Protein AF-0000000085179019 (afdb_homodimer)

Foldseek 3Di:
DFQQVVLVVLVVQQQFFEWEAEDPGDTQWAQKDFDDWDKDWDWDAAPVGDIDIAIEIETEIEHHDDPPPGHGDGSNVVSVVVVVVVVPHVDDRRHFYWYWDDVVTFTWHFPDWDDDPRHIYTYTYTDDDDRVVVVVVVVVVPPPVPDPPPPPPDPDD/DFQQVVLVVLVVQQFFFEWEAEDPGDTQWAQKDFDDWDKDWDWDAAPVGDIDIAIEIETEIEHHDDPDPGHGDGSNVVSVVVVVVVVPHVDDRRHFYWYWDDVVTFTWHFPDWDDDPRHIYTYTYTDDDDRVVVVVVVVVVPPPVPDPPPPPPPPDD

Structure (mmCIF, N/CA/C/O backbone):
data_AF-0000000085179019-model_v1
#
loop_
_entity.id
_entity.type
_entity.pdbx_description
1 polymer 'Uncharacterized protein'
#
loop_
_atom_site.group_PDB
_atom_site.id
_atom_site.type_symbol
_atom_site.label_atom_id
_atom_site.label_alt_id
_atom_site.label_comp_id
_atom_site.label_asym_id
_atom_site.label_entity_id
_atom_site.label_seq_id
_atom_site.pdbx_PDB_ins_code
_atom_site.Cartn_x
_atom_site.Cartn_y
_atom_site.Cartn_z
_atom_site.occupancy
_atom_site.B_iso_or_equiv
_atom_site.auth_seq_id
_atom_site.auth_comp_id
_atom_site.auth_asym_id
_atom_site.auth_atom_id
_atom_site.pdbx_PDB_model_num
ATOM 1 N N . MET A 1 1 ? -2.076 4.75 14.961 1 93.75 1 MET A N 1
ATOM 2 C CA . MET A 1 1 ? -2.926 5.859 15.391 1 93.75 1 MET A CA 1
ATOM 3 C C . MET A 1 1 ? -4.117 6.023 14.453 1 93.75 1 MET A C 1
ATOM 5 O O . MET A 1 1 ? -3.982 5.879 13.234 1 93.75 1 MET A O 1
ATOM 9 N N . ASN A 1 2 ? -5.27 6.344 15.102 1 97.75 2 ASN A N 1
ATOM 10 C CA . ASN A 1 2 ? -6.41 6.516 14.203 1 97.75 2 ASN A CA 1
ATOM 11 C C . ASN A 1 2 ? -6.523 7.953 13.703 1 97.75 2 ASN A C 1
ATOM 13 O O . ASN A 1 2 ? -5.816 8.836 14.188 1 97.75 2 ASN A O 1
ATOM 17 N N . THR A 1 3 ? -7.348 8.156 12.758 1 98.56 3 THR A N 1
ATOM 18 C CA . THR A 1 3 ? -7.461 9.414 12.031 1 98.56 3 THR A CA 1
ATOM 19 C C . THR A 1 3 ? -7.926 10.531 12.953 1 98.56 3 THR A C 1
ATOM 21 O O . THR A 1 3 ? -7.34 11.617 12.969 1 98.56 3 THR A O 1
ATOM 24 N N . GLN A 1 4 ? -8.891 10.234 13.719 1 98.25 4 GLN A N 1
ATOM 25 C CA . GLN A 1 4 ? -9.438 11.258 14.609 1 98.25 4 GLN A CA 1
ATOM 26 C C . GLN A 1 4 ? -8.391 11.711 15.625 1 98.25 4 GLN A C 1
ATOM 28 O O . GLN A 1 4 ? -8.25 12.914 15.875 1 98.25 4 GLN A O 1
ATOM 33 N N . GLY A 1 5 ? -7.727 10.758 16.234 1 98.06 5 GLY A N 1
ATOM 34 C CA . GLY A 1 5 ? -6.676 11.109 17.172 1 98.06 5 GLY A CA 1
ATOM 35 C C . GLY A 1 5 ? -5.582 11.961 16.562 1 98.06 5 GLY A C 1
ATOM 36 O O . GLY A 1 5 ? -5.105 12.914 17.188 1 98.06 5 GLY A O 1
ATOM 37 N N . PHE A 1 6 ? -5.188 11.672 15.422 1 98.75 6 PHE A N 1
ATOM 38 C CA . PHE A 1 6 ? -4.188 12.438 14.688 1 98.75 6 PHE A CA 1
ATOM 39 C C . PHE A 1 6 ? -4.648 13.875 14.477 1 98.75 6 PHE A C 1
ATOM 41 O O . PHE A 1 6 ? -3.92 14.82 14.789 1 98.75 6 PHE A O 1
ATOM 48 N N . LEU A 1 7 ? -5.855 14.008 14.016 1 98.62 7 LEU A N 1
ATOM 49 C CA . LEU A 1 7 ? -6.398 15.32 13.711 1 98.62 7 LEU A CA 1
ATOM 50 C C . LEU A 1 7 ? -6.551 16.156 14.977 1 98.62 7 LEU A C 1
ATOM 52 O O . LEU A 1 7 ? -6.293 17.359 14.961 1 98.62 7 LEU A O 1
ATOM 56 N N . GLN A 1 8 ? -6.945 15.523 16 1 98.31 8 GLN A N 1
ATOM 57 C CA . GL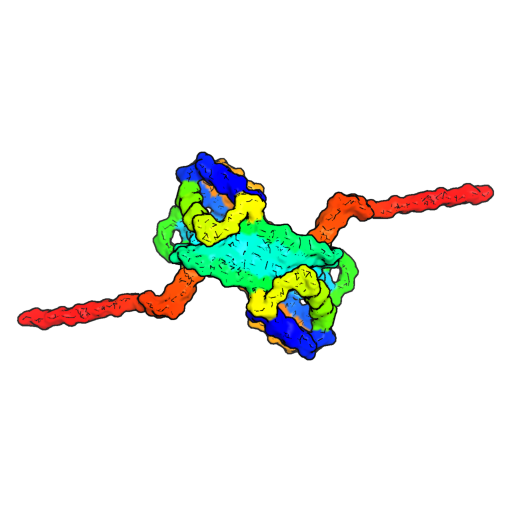N A 1 8 ? -7.102 16.219 17.266 1 98.31 8 GLN A CA 1
ATOM 58 C C . GLN A 1 8 ? -5.762 16.75 17.781 1 98.31 8 GLN A C 1
ATOM 60 O O . GLN A 1 8 ? -5.68 17.859 18.297 1 98.31 8 GLN A O 1
ATOM 65 N N . THR A 1 9 ? -4.777 15.914 17.641 1 98.38 9 THR A N 1
ATOM 66 C CA . THR A 1 9 ? -3.441 16.344 18.047 1 98.38 9 THR A CA 1
ATOM 67 C C . THR A 1 9 ? -2.977 17.516 17.188 1 98.38 9 THR A C 1
ATOM 69 O O . THR A 1 9 ? -2.441 18.5 17.719 1 98.38 9 THR A O 1
ATOM 72 N N . LEU A 1 10 ? -3.193 17.484 15.922 1 98.62 10 LEU A N 1
ATOM 73 C CA . LEU A 1 10 ? -2.822 18.562 15.016 1 98.62 10 LEU A CA 1
ATOM 74 C C . LEU A 1 10 ? -3.521 19.859 15.398 1 98.62 10 LEU A C 1
ATOM 76 O O . LEU A 1 10 ? -2.902 20.922 15.398 1 98.62 10 LEU A O 1
ATOM 80 N N . ALA A 1 11 ? -4.746 19.797 15.727 1 98.5 11 ALA A N 1
ATOM 81 C CA . ALA A 1 11 ? -5.586 20.953 15.977 1 98.5 11 ALA A CA 1
ATOM 82 C C . ALA A 1 11 ? -5.055 21.766 17.156 1 98.5 11 ALA A C 1
ATOM 84 O O . ALA A 1 11 ? -5.391 22.953 17.297 1 98.5 11 ALA A O 1
ATOM 85 N N . GLN A 1 12 ? -4.207 21.172 17.953 1 98.5 12 GLN A N 1
ATOM 86 C CA . GLN A 1 12 ? -3.627 21.875 19.109 1 98.5 12 GLN A CA 1
ATOM 87 C C . GLN A 1 12 ? -2.465 22.766 18.688 1 98.5 12 GLN A C 1
ATOM 89 O O . GLN A 1 12 ? -2.014 23.609 19.453 1 98.5 12 GLN A O 1
ATOM 94 N N . HIS A 1 13 ? -1.976 22.625 17.516 1 98.44 13 HIS A N 1
ATOM 95 C CA . HIS A 1 13 ? -0.788 23.344 17.062 1 98.44 13 HIS A CA 1
ATOM 96 C C . HIS A 1 13 ? -0.975 23.891 15.656 1 98.44 13 HIS A C 1
ATOM 98 O O . HIS A 1 13 ? -0.143 23.656 14.781 1 98.44 13 HIS A O 1
ATOM 104 N N . PRO A 1 14 ? -1.959 24.734 15.406 1 98.31 14 PRO A N 1
ATOM 105 C CA . PRO A 1 14 ? -2.328 25.125 14.047 1 98.31 14 PRO A CA 1
ATOM 106 C C . PRO A 1 14 ? -1.232 25.938 13.352 1 98.31 14 PRO A C 1
ATOM 108 O O . PRO A 1 14 ? -1.144 25.922 12.117 1 98.31 14 PRO A O 1
ATOM 111 N N . GLU A 1 15 ? -0.366 26.562 14.039 1 98.06 15 GLU A N 1
ATOM 112 C CA . GLU A 1 15 ? 0.6 27.469 13.422 1 98.06 15 GLU A CA 1
ATOM 113 C C . GLU A 1 15 ? 1.934 26.781 13.18 1 98.06 15 GLU A C 1
ATOM 115 O O . GLU A 1 15 ? 2.803 27.312 12.484 1 98.06 15 GLU A O 1
ATOM 120 N N . LYS A 1 16 ? 2.137 25.625 13.766 1 98.62 16 LYS A N 1
ATOM 121 C CA . LYS A 1 16 ? 3.408 24.922 13.609 1 98.62 16 LYS A CA 1
ATOM 122 C C . LYS A 1 16 ? 3.545 24.328 12.211 1 98.62 16 LYS A C 1
ATOM 124 O O . LYS A 1 16 ? 2.543 24.047 11.555 1 98.62 16 LYS A O 1
ATOM 129 N N . ALA A 1 17 ? 4.809 24.172 11.812 1 98.56 17 ALA A N 1
ATOM 130 C CA . ALA A 1 17 ? 5.105 23.453 10.57 1 98.56 17 ALA A CA 1
ATOM 131 C C . ALA A 1 17 ? 4.852 21.953 10.719 1 98.56 17 ALA A C 1
ATOM 133 O O . ALA A 1 17 ? 5.262 21.344 11.703 1 98.56 17 ALA A O 1
ATOM 134 N N . LEU A 1 18 ? 4.121 21.375 9.781 1 98.75 18 LEU A N 1
ATOM 135 C CA . LEU A 1 18 ? 3.895 19.922 9.773 1 98.75 18 LEU A CA 1
ATOM 136 C C . LEU A 1 18 ? 5.02 19.203 9.047 1 98.75 18 LEU A C 1
ATOM 138 O O . LEU A 1 18 ? 5.18 19.359 7.832 1 98.75 18 LEU A O 1
ATOM 142 N N . VAL A 1 19 ? 5.816 18.469 9.773 1 98.56 19 VAL A N 1
ATOM 143 C CA . VAL A 1 19 ? 7.008 17.828 9.234 1 98.56 19 VAL A CA 1
ATOM 144 C C . VAL A 1 19 ? 6.859 16.312 9.336 1 98.56 19 VAL A C 1
ATOM 146 O O . VAL A 1 19 ? 6.43 15.781 10.367 1 98.56 19 VAL A O 1
ATOM 149 N N . PHE A 1 20 ? 7.176 15.656 8.273 1 98.69 20 PHE A N 1
ATOM 150 C CA . PHE A 1 20 ? 7.121 14.195 8.266 1 98.69 20 PHE A CA 1
ATOM 151 C C . PHE A 1 20 ? 8.523 13.602 8.25 1 98.69 20 PHE A C 1
ATOM 153 O O . PHE A 1 20 ? 9.375 14.008 7.457 1 98.69 20 PHE A O 1
ATOM 160 N N . GLN A 1 21 ? 8.719 12.664 9.148 1 98.12 21 GLN A N 1
ATOM 161 C CA . GLN A 1 21 ? 10 11.977 9.258 1 98.12 21 GLN A CA 1
ATOM 162 C C . GLN A 1 21 ? 9.836 10.469 9.125 1 98.12 21 GLN A C 1
ATOM 164 O O . GLN A 1 21 ? 8.93 9.883 9.727 1 98.12 21 GLN A O 1
ATOM 169 N N . HIS A 1 22 ? 10.672 9.867 8.234 1 97.12 22 HIS A N 1
ATOM 170 C CA . HIS A 1 22 ? 10.656 8.422 8.094 1 97.12 22 HIS A CA 1
ATOM 171 C C . HIS A 1 22 ? 12.062 7.844 8.125 1 97.12 22 HIS A C 1
ATOM 173 O O . HIS A 1 22 ? 13.039 8.57 7.926 1 97.12 22 HIS A O 1
ATOM 179 N N . GLY A 1 23 ? 12.156 6.566 8.453 1 89.12 23 GLY A N 1
ATOM 180 C CA . GLY A 1 23 ? 13.453 5.914 8.523 1 89.12 23 GLY A CA 1
ATOM 181 C C . GLY A 1 23 ? 14.352 6.496 9.602 1 89.12 23 GLY A C 1
ATOM 182 O O . GLY A 1 23 ? 13.914 6.734 10.727 1 89.12 23 GLY A O 1
ATOM 183 N N . GLU A 1 24 ? 15.656 6.551 9.234 1 87.31 24 GLU A N 1
ATOM 184 C CA . GLU A 1 24 ? 16.641 7.086 10.172 1 87.31 24 GLU A CA 1
ATOM 185 C C . GLU A 1 24 ? 16.672 8.609 10.117 1 87.31 24 GLU A C 1
ATOM 187 O O . GLU A 1 24 ? 17.688 9.195 9.727 1 87.31 24 GLU A O 1
ATOM 192 N N . GLY A 1 25 ? 15.578 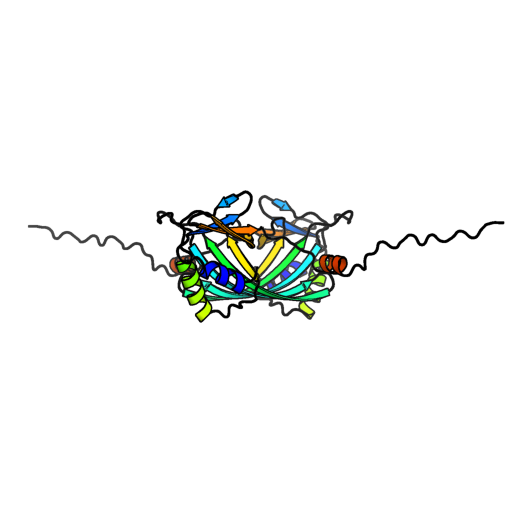9.219 10.344 1 85.81 25 GLY A N 1
ATOM 193 C CA . GLY A 1 25 ? 15.516 10.656 10.516 1 85.81 25 GLY A CA 1
ATOM 194 C C . GLY A 1 25 ? 15.367 11.414 9.211 1 85.81 25 GLY A C 1
ATOM 195 O O . GLY A 1 25 ? 15.555 12.625 9.164 1 85.81 25 GLY A O 1
ATOM 196 N N . GLN A 1 26 ? 15.078 10.75 8.18 1 94.31 26 GLN A N 1
ATOM 197 C CA . GLN A 1 26 ? 14.875 11.406 6.895 1 94.31 26 GLN A CA 1
ATOM 198 C C . GLN A 1 26 ? 13.555 12.18 6.871 1 94.31 26 GLN A C 1
ATOM 200 O O . GLN A 1 26 ? 12.492 11.617 7.145 1 94.31 26 GLN A O 1
ATOM 205 N N . ARG A 1 27 ? 13.68 13.453 6.508 1 96.25 27 ARG A N 1
ATOM 206 C CA . ARG A 1 27 ? 12.484 14.289 6.445 1 96.25 27 ARG A CA 1
ATOM 207 C C . ARG A 1 27 ? 11.969 14.406 5.016 1 96.25 27 ARG A C 1
ATOM 209 O O . ARG A 1 27 ? 12.758 14.539 4.074 1 96.25 27 ARG A O 1
ATOM 216 N N . ILE A 1 28 ? 10.664 14.297 4.902 1 97 28 ILE A N 1
ATOM 217 C CA . ILE A 1 28 ? 10.078 14.711 3.635 1 97 28 ILE A CA 1
ATOM 218 C C . ILE A 1 28 ? 10.344 16.203 3.412 1 97 28 ILE A C 1
ATOM 220 O O . ILE A 1 28 ? 10.109 17.016 4.305 1 97 28 ILE A O 1
ATOM 224 N N . PRO A 1 29 ? 10.828 16.594 2.277 1 94.88 29 PRO A N 1
ATOM 225 C CA . PRO A 1 29 ? 11.289 17.969 2.104 1 94.88 29 PRO A CA 1
ATOM 226 C C . PRO A 1 29 ? 10.148 18.984 2.152 1 94.88 29 PRO A C 1
ATOM 228 O O . PRO A 1 29 ? 9.008 18.641 1.842 1 94.88 29 PRO A O 1
ATOM 231 N N . PRO A 1 30 ? 10.5 20.188 2.592 1 95.5 30 PRO A N 1
ATOM 232 C CA . PRO A 1 30 ? 9.5 21.25 2.51 1 95.5 30 PRO A CA 1
ATOM 233 C C . PRO A 1 30 ? 8.961 21.438 1.095 1 95.5 30 PRO A C 1
ATOM 235 O O . PRO A 1 30 ? 9.664 21.172 0.119 1 95.5 30 PRO A O 1
ATOM 238 N N . GLY A 1 31 ? 7.801 21.875 1.022 1 94.31 31 GLY A N 1
ATOM 239 C CA . GLY A 1 31 ? 7.168 22.078 -0.272 1 94.31 31 GLY A CA 1
ATOM 240 C C . GLY A 1 31 ? 6.398 20.859 -0.747 1 94.31 31 GLY A C 1
ATOM 241 O O . GLY A 1 31 ? 5.805 20.875 -1.827 1 94.31 31 GLY A O 1
ATOM 242 N N . TYR A 1 32 ? 6.348 19.859 0.085 1 95.19 32 TYR A N 1
ATOM 243 C CA . TYR A 1 32 ? 5.555 18.688 -0.291 1 95.19 32 TYR A CA 1
ATOM 244 C C . TYR A 1 32 ? 4.082 19.062 -0.444 1 95.19 32 TYR A C 1
ATOM 246 O O . TYR A 1 32 ? 3.615 20.031 0.149 1 95.19 32 TYR A O 1
ATOM 254 N N . HIS A 1 33 ? 3.332 18.188 -1.265 1 92.75 33 HIS A N 1
ATOM 255 C CA . HIS A 1 33 ? 1.904 18.391 -1.484 1 92.75 33 HIS A CA 1
ATOM 256 C C . HIS A 1 33 ? 1.104 17.156 -1.104 1 92.75 33 HIS A C 1
ATOM 258 O O . HIS A 1 33 ? 1.621 16.031 -1.157 1 92.75 33 HIS A O 1
ATOM 264 N N . VAL A 1 34 ? -0.086 17.5 -0.567 1 96.69 34 VAL A N 1
ATOM 265 C CA . VAL A 1 34 ? -1.074 16.422 -0.443 1 96.69 34 VAL A CA 1
ATOM 266 C C . VAL A 1 34 ? -1.769 16.203 -1.785 1 96.69 34 VAL A C 1
ATOM 268 O O . VAL A 1 34 ? -2.465 17.094 -2.283 1 96.69 34 VAL A O 1
ATOM 271 N N . THR A 1 35 ? -1.567 15.055 -2.35 1 95.38 35 THR A N 1
ATOM 272 C CA . THR A 1 35 ? -2.082 14.883 -3.703 1 95.38 35 THR A CA 1
ATOM 273 C C . THR A 1 35 ? -3.445 14.195 -3.68 1 95.38 35 THR A C 1
ATOM 275 O O . THR A 1 35 ? -4.254 14.383 -4.594 1 95.38 35 THR A O 1
ATOM 278 N N . GLU A 1 36 ? -3.727 13.422 -2.654 1 97.38 36 GLU A N 1
ATOM 279 C CA . GLU A 1 36 ? -4.984 12.688 -2.592 1 97.38 36 GLU A CA 1
ATOM 280 C C . GLU A 1 36 ? -5.273 12.211 -1.169 1 97.38 36 GLU A C 1
ATOM 282 O O . GLU A 1 36 ? -4.359 11.812 -0.442 1 97.38 36 GLU A O 1
ATOM 287 N N . ILE A 1 37 ? -6.438 12.289 -0.716 1 98.69 37 ILE A N 1
ATOM 288 C CA . ILE A 1 37 ? -6.914 11.695 0.529 1 98.69 37 ILE A CA 1
ATOM 289 C C . ILE A 1 37 ? -7.977 10.648 0.225 1 98.69 37 ILE A C 1
ATOM 291 O O . ILE A 1 37 ? -8.93 10.906 -0.516 1 98.69 37 ILE A O 1
ATOM 295 N N . MET A 1 38 ? -7.797 9.477 0.808 1 98.62 38 MET A N 1
ATOM 296 C CA . MET A 1 38 ? -8.578 8.32 0.398 1 98.62 38 MET A CA 1
ATOM 297 C C . MET A 1 38 ? -9.242 7.656 1.602 1 98.62 38 MET A C 1
ATOM 299 O O . MET A 1 38 ? -8.617 7.504 2.654 1 98.62 38 MET A O 1
ATOM 303 N N . ASP A 1 39 ? -10.477 7.355 1.485 1 98.81 39 ASP A N 1
ATOM 304 C CA . ASP A 1 39 ? -11.117 6.32 2.291 1 98.81 39 ASP A CA 1
ATOM 305 C C . ASP A 1 39 ? -10.883 4.938 1.695 1 98.81 39 ASP A C 1
ATOM 307 O O . ASP A 1 39 ? -11.164 4.707 0.518 1 98.81 39 ASP A O 1
ATOM 311 N N . VAL A 1 40 ? -10.32 4.043 2.475 1 98.75 40 VAL A N 1
ATOM 312 C CA . VAL A 1 40 ? -9.992 2.713 1.974 1 98.75 40 VAL A CA 1
ATOM 313 C C . VAL A 1 40 ? -10.664 1.653 2.844 1 98.75 40 VAL A C 1
ATOM 315 O O . VAL A 1 40 ? -10.469 1.626 4.062 1 98.75 40 VAL A O 1
ATOM 318 N N . ARG A 1 41 ? -11.391 0.775 2.221 1 98.62 41 ARG A N 1
ATOM 319 C CA . ARG A 1 41 ? -12.086 -0.3 2.916 1 98.62 41 ARG A CA 1
ATOM 320 C C . ARG A 1 41 ? -11.547 -1.664 2.5 1 98.62 41 ARG A C 1
ATOM 322 O O . ARG A 1 41 ? -11.414 -1.946 1.309 1 98.62 41 ARG A O 1
ATOM 329 N N . TYR A 1 42 ? -11.281 -2.455 3.486 1 98.25 42 TYR A N 1
ATOM 330 C CA . TYR A 1 42 ? -10.734 -3.785 3.248 1 98.25 42 TYR A CA 1
ATOM 331 C C . TYR A 1 42 ? -11.727 -4.867 3.658 1 98.25 42 TYR A C 1
ATOM 333 O O . TYR A 1 42 ? -12.375 -4.762 4.703 1 98.25 42 TYR A O 1
ATOM 341 N N . ALA A 1 43 ? -11.93 -5.82 2.863 1 98.44 43 ALA A N 1
ATOM 342 C CA . ALA A 1 43 ? -12.469 -7.141 3.191 1 98.44 43 ALA A CA 1
ATOM 343 C C . ALA A 1 43 ? -11.508 -8.25 2.76 1 98.44 43 ALA A C 1
ATOM 345 O O . ALA A 1 43 ? -11.07 -8.281 1.607 1 98.44 43 ALA A O 1
ATOM 346 N N . SER A 1 44 ? -11.195 -9.148 3.699 1 98.06 44 SER A N 1
ATOM 347 C CA . SER A 1 44 ? -10.148 -10.094 3.342 1 98.06 44 SER A CA 1
ATOM 348 C C . SER A 1 44 ? -10.375 -11.453 4 1 98.06 44 SER A C 1
ATOM 350 O O . SER A 1 44 ? -11.297 -11.609 4.812 1 98.06 44 SER A O 1
ATOM 352 N N . MET A 1 45 ? -9.633 -12.375 3.539 1 97.69 45 MET A N 1
ATOM 353 C CA . MET A 1 45 ? -9.453 -13.656 4.207 1 97.69 45 MET A CA 1
ATOM 354 C C . MET A 1 45 ? -7.969 -13.969 4.379 1 97.69 45 MET A C 1
ATOM 356 O O . MET A 1 45 ? -7.188 -13.844 3.436 1 97.69 45 MET A O 1
ATOM 360 N N . ASP A 1 46 ? -7.629 -14.336 5.574 1 95.44 46 ASP A N 1
ATOM 361 C CA . ASP A 1 46 ? -6.223 -14.633 5.828 1 95.44 46 ASP A CA 1
ATOM 362 C C . ASP A 1 46 ? -5.945 -16.125 5.664 1 95.44 46 ASP A C 1
ATOM 364 O O . ASP A 1 46 ? -6.863 -16.906 5.406 1 95.44 46 ASP A O 1
ATOM 368 N N . CYS A 1 47 ? -4.723 -16.594 5.738 1 91.69 47 CYS A N 1
ATOM 369 C CA . CYS A 1 47 ? -4.281 -17.969 5.484 1 91.69 47 CYS A CA 1
ATOM 370 C C . CYS A 1 47 ? -4.926 -18.938 6.469 1 91.69 47 CYS A C 1
ATOM 372 O O . CYS A 1 47 ? -5 -20.141 6.199 1 91.69 47 CYS A O 1
ATOM 374 N N . GLY A 1 48 ? -5.383 -18.484 7.605 1 90.88 48 GLY A N 1
ATOM 375 C CA . GLY A 1 48 ? -6.062 -19.328 8.57 1 90.88 48 GLY A CA 1
ATOM 376 C C . GLY A 1 48 ? -7.539 -19.5 8.273 1 90.88 48 GLY A C 1
ATOM 377 O O . GLY A 1 48 ? -8.242 -20.219 8.992 1 90.88 48 GLY A O 1
ATOM 378 N N . GLY A 1 49 ? -8.008 -18.781 7.262 1 93.25 49 GLY A N 1
ATOM 379 C CA . GLY A 1 49 ? -9.406 -18.906 6.855 1 93.25 49 GLY A CA 1
ATOM 380 C C . GLY A 1 49 ? -10.32 -17.922 7.57 1 93.25 49 GLY A C 1
ATOM 381 O O . GLY A 1 49 ? -11.539 -18.109 7.582 1 93.25 49 GLY A O 1
ATOM 382 N N . ARG A 1 50 ? -9.758 -16.953 8.164 1 94.94 50 ARG A N 1
ATOM 383 C CA . ARG A 1 50 ? -10.555 -15.961 8.875 1 94.94 50 ARG A CA 1
ATOM 384 C C . ARG A 1 50 ? -10.781 -14.727 8.016 1 94.94 50 ARG A C 1
ATOM 386 O O . ARG A 1 50 ? -9.836 -14.188 7.43 1 94.94 50 ARG A O 1
ATOM 393 N N . ALA A 1 51 ? -12.039 -14.289 8.094 1 95.94 51 ALA A N 1
ATOM 394 C CA . ALA A 1 51 ? -12.398 -13.055 7.41 1 95.94 51 ALA A CA 1
ATOM 395 C C . ALA A 1 51 ? -12.047 -11.836 8.266 1 95.94 51 ALA A C 1
ATOM 397 O O . ALA A 1 51 ? -12.219 -11.859 9.484 1 95.94 51 ALA A O 1
ATOM 398 N N . ASN A 1 52 ? -11.57 -10.844 7.656 1 96.12 52 ASN A N 1
ATOM 399 C CA . ASN A 1 52 ? -11.258 -9.57 8.297 1 96.12 52 ASN A CA 1
ATOM 400 C C . ASN A 1 52 ? -11.859 -8.398 7.531 1 96.12 52 ASN A C 1
ATOM 402 O O . ASN A 1 52 ? -12.125 -8.508 6.332 1 96.12 52 ASN A O 1
ATOM 406 N N . ALA A 1 53 ? -12.141 -7.391 8.266 1 97.25 53 ALA A N 1
ATOM 407 C CA . ALA A 1 53 ? -12.617 -6.141 7.684 1 97.25 53 ALA A CA 1
ATOM 408 C C . ALA A 1 53 ? -12.102 -4.938 8.469 1 97.25 53 ALA A C 1
ATOM 410 O O . ALA A 1 53 ? -12.141 -4.934 9.703 1 97.25 53 ALA A O 1
ATOM 411 N N . TRP A 1 54 ? -11.586 -3.994 7.793 1 97.38 54 TRP A N 1
ATOM 412 C CA . TRP A 1 54 ? -11.148 -2.77 8.461 1 97.38 54 TRP A CA 1
ATOM 413 C C . TRP A 1 54 ? -11.141 -1.596 7.484 1 97.38 54 TRP A C 1
ATOM 415 O O . TRP A 1 54 ? -11.508 -1.748 6.316 1 97.38 54 TRP A O 1
ATOM 425 N N . ARG A 1 55 ? -10.828 -0.446 7.992 1 98.19 55 ARG A N 1
ATOM 426 C CA . ARG A 1 55 ? -10.789 0.77 7.188 1 98.19 55 ARG A CA 1
ATOM 427 C C . ARG A 1 55 ? -9.531 1.58 7.473 1 98.19 55 ARG A C 1
ATOM 429 O O . ARG A 1 55 ? -9.008 1.552 8.586 1 98.19 55 ARG A O 1
ATOM 436 N N . GLU A 1 56 ? -9.109 2.213 6.465 1 98.75 56 GLU A N 1
ATOM 437 C CA . GLU A 1 56 ? -7.988 3.141 6.586 1 98.75 56 GLU A CA 1
ATOM 438 C C . GLU A 1 56 ? -8.312 4.484 5.938 1 98.75 56 GLU A C 1
ATOM 440 O O . GLU A 1 56 ? -9.117 4.555 5.008 1 98.75 56 GLU A O 1
ATOM 445 N N . THR A 1 57 ? -7.785 5.492 6.516 1 98.88 57 THR A N 1
ATOM 446 C CA . THR A 1 57 ? -7.574 6.746 5.801 1 98.88 57 THR A CA 1
ATOM 447 C C . THR A 1 57 ? -6.152 6.828 5.258 1 98.88 57 THR A C 1
ATOM 449 O O . THR A 1 57 ? -5.184 6.699 6.012 1 98.88 57 THR A O 1
ATOM 452 N N . VAL A 1 58 ? -6.031 6.973 3.949 1 98.81 58 VAL A N 1
ATOM 453 C CA . VAL A 1 58 ? -4.715 7.07 3.33 1 98.81 58 VAL A CA 1
ATOM 454 C C . VAL A 1 58 ? -4.523 8.469 2.738 1 98.81 58 VAL A C 1
ATOM 456 O O . VAL A 1 58 ? -5.355 8.938 1.959 1 98.81 58 VAL A O 1
ATOM 459 N N . ILE A 1 59 ? -3.461 9.125 3.135 1 98.81 59 ILE A N 1
ATOM 460 C CA . ILE A 1 59 ? -3.121 10.453 2.621 1 98.81 59 ILE A CA 1
ATOM 461 C C . ILE A 1 59 ? -1.834 10.367 1.803 1 98.81 59 ILE A C 1
ATOM 463 O O . ILE A 1 59 ? -0.789 9.961 2.316 1 98.81 59 ILE A O 1
ATOM 467 N N . GLN A 1 60 ? -1.953 10.734 0.585 1 98.5 60 GLN A N 1
ATOM 468 C CA . GLN A 1 60 ? -0.793 10.672 -0.298 1 98.5 60 GLN A CA 1
ATOM 469 C C . GLN A 1 60 ? -0.061 12.008 -0.342 1 98.5 60 GLN A C 1
ATOM 471 O O . GLN A 1 60 ? -0.68 13.055 -0.55 1 98.5 60 GLN A O 1
ATOM 476 N N . LEU A 1 61 ? 1.242 11.945 -0.153 1 97.81 61 LEU A N 1
ATOM 477 C CA . LEU A 1 61 ? 2.137 13.086 -0.251 1 97.81 61 LEU A CA 1
ATOM 478 C C . LEU A 1 61 ? 3.053 12.961 -1.465 1 97.81 61 LEU A C 1
ATOM 480 O O . LEU A 1 61 ? 3.34 11.852 -1.918 1 97.81 61 LEU A O 1
ATOM 484 N N . MET A 1 62 ? 3.52 14.078 -1.901 1 95 62 MET A N 1
ATOM 485 C CA . MET A 1 62 ? 4.406 14.109 -3.059 1 95 62 MET A CA 1
ATOM 486 C C . MET A 1 62 ? 5.473 15.195 -2.893 1 95 62 MET A C 1
ATOM 488 O O . MET A 1 62 ? 5.199 16.266 -2.344 1 95 62 MET A O 1
ATOM 492 N N . ASP A 1 63 ? 6.57 14.93 -3.373 1 93.06 63 ASP A N 1
ATOM 493 C CA . ASP A 1 63 ? 7.645 15.914 -3.379 1 93.06 63 ASP A CA 1
ATOM 494 C C . ASP A 1 63 ? 7.246 17.156 -4.164 1 93.06 63 ASP A C 1
ATOM 496 O O . ASP A 1 63 ? 6.383 17.094 -5.043 1 93.06 63 ASP A O 1
ATOM 500 N N . PRO A 1 64 ? 7.852 18.234 -3.729 1 88.88 64 PRO A N 1
ATOM 501 C CA . PRO A 1 64 ? 7.562 19.438 -4.5 1 88.88 64 PRO A CA 1
ATOM 502 C C . PRO A 1 64 ? 7.941 19.312 -5.973 1 88.88 64 PRO A C 1
ATOM 504 O O . PRO A 1 64 ? 8.828 18.531 -6.316 1 88.88 64 PRO A O 1
ATOM 507 N N . ARG A 1 65 ? 7.055 20.078 -6.637 1 75.44 65 ARG A N 1
ATOM 508 C CA . ARG A 1 65 ? 7.352 20.141 -8.062 1 75.44 65 ARG A CA 1
ATOM 509 C C . ARG A 1 65 ? 8.109 21.406 -8.422 1 75.44 65 ARG A C 1
ATOM 511 O O . ARG A 1 65 ? 7.73 22.5 -7.996 1 75.44 65 ARG A O 1
ATOM 518 N N . GLY A 1 66 ? 9.117 21.297 -9.008 1 70.31 66 GLY A N 1
ATOM 519 C CA . GLY A 1 66 ? 9.812 22.438 -9.578 1 70.31 66 GLY A CA 1
ATOM 520 C C . GLY A 1 66 ? 10.336 23.391 -8.523 1 70.31 66 GLY A C 1
ATOM 521 O O . GLY A 1 66 ? 11.008 22.984 -7.582 1 70.31 66 GLY A O 1
ATOM 522 N N . GLU A 1 67 ? 10.008 24.75 -8.922 1 67.06 67 GLU A N 1
ATOM 523 C CA . GLU A 1 67 ? 10.609 25.875 -8.211 1 67.06 67 GLU A CA 1
ATOM 524 C C . GLU A 1 67 ? 9.703 26.359 -7.082 1 67.06 67 GLU A C 1
ATOM 526 O O . GLU A 1 67 ? 9.844 27.5 -6.609 1 67.06 67 GLU A O 1
ATOM 531 N N . GLU A 1 68 ? 8.852 25.547 -6.664 1 65.69 68 GLU A N 1
ATOM 532 C CA . GLU A 1 68 ? 7.957 25.984 -5.602 1 65.69 68 GLU A CA 1
ATOM 533 C C . GLU A 1 68 ? 8.727 26.266 -4.312 1 65.69 68 GLU A C 1
ATOM 535 O O . GLU A 1 68 ? 9.789 25.688 -4.082 1 65.69 68 GLU A O 1
ATOM 540 N N . GLU A 1 69 ? 8.281 27.25 -3.66 1 68.94 69 GLU A N 1
ATOM 541 C CA . GLU A 1 69 ? 8.906 27.625 -2.393 1 68.94 69 GLU A CA 1
ATOM 542 C C . GLU A 1 69 ? 9.008 26.422 -1.461 1 68.94 69 GLU A C 1
ATOM 544 O O . GLU A 1 69 ? 8.023 25.703 -1.256 1 68.94 69 GLU A O 1
ATOM 549 N N . ALA A 1 70 ? 10.141 26.172 -1.099 1 81.56 70 ALA A N 1
ATOM 550 C CA . ALA A 1 70 ? 10.469 25.062 -0.216 1 81.56 70 ALA A CA 1
ATOM 551 C C . ALA A 1 70 ? 10.141 25.391 1.236 1 81.56 70 ALA A C 1
ATOM 553 O O . ALA A 1 70 ? 11.039 25.641 2.043 1 81.56 70 ALA A O 1
ATOM 554 N N . VAL A 1 71 ? 8.797 25.516 1.521 1 90.75 71 VAL A N 1
ATOM 555 C CA . VAL A 1 71 ? 8.359 25.75 2.891 1 90.75 71 VAL A CA 1
ATOM 556 C C . VAL A 1 71 ? 7.473 24.609 3.363 1 90.75 71 VAL A C 1
ATOM 558 O O . VAL A 1 71 ? 6.68 24.062 2.588 1 90.75 71 VAL A O 1
ATOM 561 N N . PHE A 1 72 ? 7.645 24.312 4.668 1 96.44 72 PHE A N 1
ATOM 562 C CA . PHE A 1 72 ? 6.773 23.297 5.234 1 96.44 72 PHE A CA 1
ATOM 563 C C . PHE A 1 72 ? 5.348 23.812 5.371 1 96.44 72 PHE A C 1
ATOM 565 O O . PHE A 1 72 ? 5.137 24.969 5.758 1 96.44 72 PHE A O 1
ATOM 572 N N . MET A 1 73 ? 4.434 22.953 5.066 1 96.69 73 MET A N 1
ATOM 573 C CA . MET A 1 73 ? 3.02 23.297 5.199 1 96.69 73 MET A CA 1
ATOM 574 C C . MET A 1 73 ? 2.645 23.5 6.664 1 96.69 73 MET A C 1
ATOM 576 O O . MET A 1 73 ? 2.996 22.688 7.516 1 96.69 73 MET A O 1
ATOM 580 N N . PRO A 1 74 ? 1.972 24.641 6.949 1 98.38 74 PRO A N 1
ATOM 581 C CA . PRO A 1 74 ? 1.484 24.75 8.328 1 98.38 74 PRO A CA 1
ATOM 582 C C . PRO A 1 74 ? 0.378 23.75 8.648 1 98.38 74 PRO A C 1
ATOM 584 O O . PRO A 1 74 ? -0.393 23.375 7.762 1 98.38 74 PRO A O 1
ATOM 587 N N . VAL A 1 75 ? 0.222 23.406 9.898 1 98.75 75 VAL A N 1
ATOM 588 C CA . VAL A 1 75 ? -0.773 22.453 10.367 1 98.75 75 VAL A CA 1
ATOM 589 C C . VAL A 1 75 ? -2.172 22.922 9.969 1 98.75 75 VAL A C 1
ATOM 591 O O . VAL A 1 75 ? -2.994 22.125 9.516 1 98.75 75 VAL A O 1
ATOM 594 N N . ARG A 1 76 ? -2.43 24.172 10.062 1 98.62 76 ARG A N 1
ATOM 595 C CA . ARG A 1 76 ? -3.756 24.703 9.766 1 98.62 76 ARG A CA 1
ATOM 596 C C . ARG A 1 76 ? -4.129 24.453 8.305 1 98.62 76 ARG A C 1
ATOM 598 O O . ARG A 1 76 ? -5.297 24.219 7.992 1 98.62 76 ARG A O 1
ATOM 605 N N . LYS A 1 77 ? -3.143 24.594 7.438 1 97.94 77 LYS A N 1
ATOM 606 C CA . LYS A 1 77 ? -3.42 24.344 6.027 1 97.94 77 LYS A CA 1
ATOM 607 C C . LYS A 1 77 ? -3.748 22.859 5.789 1 97.94 77 LYS A C 1
ATOM 609 O O . LYS A 1 77 ? -4.688 22.547 5.059 1 97.94 77 LYS A O 1
ATOM 614 N N . PHE A 1 78 ? -2.998 21.953 6.379 1 98.5 78 PHE A N 1
ATOM 615 C CA . PHE A 1 78 ? -3.266 20.531 6.281 1 98.5 78 PHE A CA 1
ATOM 616 C C . PHE A 1 78 ? -4.676 20.203 6.766 1 98.5 78 PHE A C 1
ATOM 618 O O . PHE A 1 78 ? -5.414 19.469 6.102 1 98.5 78 PHE A O 1
ATOM 625 N N . LEU A 1 79 ? -5.055 20.766 7.926 1 98.75 79 LEU A N 1
ATOM 626 C CA . LEU A 1 79 ? -6.379 20.531 8.5 1 98.75 79 LEU A CA 1
ATOM 627 C C . LEU A 1 79 ? -7.469 21.031 7.562 1 98.75 79 LEU A C 1
ATOM 629 O O . LEU A 1 79 ? -8.523 20.406 7.43 1 98.75 79 LEU A O 1
ATOM 633 N N . SER A 1 80 ? -7.203 22.141 6.934 1 98.12 80 SER A N 1
ATOM 634 C CA . SER A 1 80 ? -8.172 22.703 5.996 1 98.12 80 SER A CA 1
ATOM 635 C C . SER A 1 80 ? -8.367 21.781 4.793 1 98.12 80 SER A C 1
ATOM 637 O O . SER A 1 80 ? -9.492 21.578 4.332 1 98.12 80 SER A O 1
ATOM 639 N N . ILE A 1 81 ? -7.23 21.266 4.262 1 97.88 81 ILE A N 1
ATOM 640 C CA . ILE A 1 81 ? -7.293 20.328 3.146 1 97.88 81 ILE A CA 1
ATOM 641 C C . ILE A 1 81 ? -8.086 19.094 3.557 1 97.88 81 ILE A C 1
ATOM 643 O O . ILE A 1 81 ? -8.992 18.656 2.834 1 97.88 81 ILE A O 1
ATOM 647 N N . TYR A 1 82 ? -7.836 18.562 4.715 1 98.5 82 TYR A N 1
ATOM 648 C CA . TYR A 1 82 ? -8.531 17.375 5.199 1 98.5 82 TYR A CA 1
ATOM 649 C C . TYR A 1 82 ? -10.031 17.625 5.312 1 98.5 82 TYR A C 1
ATOM 651 O O . TYR A 1 82 ? -10.844 16.812 4.867 1 98.5 82 TYR A O 1
ATOM 659 N N . ARG A 1 83 ? -10.414 18.797 5.891 1 97.5 83 ARG A N 1
ATOM 660 C CA . ARG A 1 83 ? -11.812 19.125 6.102 1 97.5 83 ARG A CA 1
ATOM 661 C C . ARG A 1 83 ? -12.555 19.25 4.777 1 97.5 83 ARG A C 1
ATOM 663 O O . ARG A 1 83 ? -13.703 18.812 4.656 1 97.5 83 ARG A O 1
ATOM 670 N N . ARG A 1 84 ? -11.945 19.828 3.883 1 97.12 84 ARG A N 1
ATOM 671 C CA . ARG A 1 84 ? -12.562 19.953 2.566 1 97.12 84 ARG A CA 1
ATOM 672 C C . ARG A 1 84 ? -12.852 18.578 1.959 1 97.12 84 ARG A C 1
ATOM 674 O O . ARG A 1 84 ? -13.945 18.359 1.434 1 97.12 84 ARG A O 1
ATOM 681 N N . VAL A 1 85 ? -11.867 17.703 2.059 1 97.62 85 VAL A N 1
ATOM 682 C CA . VAL A 1 85 ? -12.039 16.359 1.494 1 97.62 85 VAL A CA 1
ATOM 683 C C . VAL A 1 85 ? -13.102 15.594 2.283 1 97.62 85 VAL A C 1
ATOM 685 O O . VAL A 1 85 ? -13.938 14.906 1.7 1 97.62 85 VAL A O 1
ATOM 688 N N . ALA A 1 86 ? -13.078 15.758 3.574 1 97.25 86 ALA A N 1
ATOM 689 C CA . ALA A 1 86 ? -14 15.039 4.453 1 97.25 86 ALA A CA 1
ATOM 690 C C . ALA A 1 86 ? -15.445 15.461 4.195 1 97.25 86 ALA A C 1
ATOM 692 O O . ALA A 1 86 ? -16.375 14.766 4.594 1 97.25 86 ALA A O 1
ATOM 693 N N . ALA A 1 87 ? -15.648 16.562 3.57 1 95.38 87 ALA A N 1
ATOM 694 C CA . ALA A 1 87 ? -16.984 17.016 3.215 1 95.38 87 ALA A CA 1
ATOM 695 C C . ALA A 1 87 ? -17.578 16.188 2.076 1 95.38 87 ALA A C 1
ATOM 697 O O . ALA A 1 87 ? -18.797 16.109 1.915 1 95.38 87 ALA A O 1
ATOM 698 N N . SER A 1 88 ? -16.703 15.492 1.306 1 95.69 88 SER A N 1
ATOM 699 C CA . SER A 1 88 ? -17.172 14.797 0.108 1 95.69 88 SER A CA 1
ATOM 700 C C . SER A 1 88 ? -16.859 13.312 0.173 1 95.69 88 SER A C 1
ATOM 702 O O . SER A 1 88 ? -17.438 12.516 -0.568 1 95.69 88 SER A O 1
ATOM 704 N N . VAL A 1 89 ? -15.891 12.961 0.886 1 97.56 89 VAL A N 1
ATOM 705 C CA . VAL A 1 89 ? -15.461 11.578 1.047 1 97.56 89 VAL A CA 1
ATOM 706 C C . VAL A 1 89 ? -15.781 11.102 2.463 1 97.56 89 VAL A C 1
ATOM 708 O O . VAL A 1 89 ? -15.477 11.789 3.439 1 97.56 89 VAL A O 1
ATOM 711 N N . ALA A 1 90 ? -16.422 9.961 2.598 1 96.88 90 ALA A N 1
ATOM 712 C CA . ALA A 1 90 ? -16.844 9.438 3.893 1 96.88 90 ALA A CA 1
ATOM 713 C C . ALA A 1 90 ? -15.656 8.891 4.68 1 96.88 90 ALA A C 1
ATOM 715 O O . ALA A 1 90 ? -15.578 7.688 4.945 1 96.88 90 ALA A O 1
ATOM 716 N N . LEU A 1 91 ? -14.82 9.789 5.18 1 98.25 91 LEU A N 1
ATOM 717 C CA . LEU A 1 91 ? -13.688 9.406 6.012 1 98.25 91 LEU A CA 1
ATOM 718 C C . LEU A 1 91 ? -14.141 9.062 7.426 1 98.25 91 LEU A C 1
ATOM 720 O O . LEU A 1 91 ? -15.039 9.703 7.969 1 98.25 91 LEU A O 1
ATOM 724 N N . GLU A 1 92 ? -13.594 8.062 7.953 1 97.5 92 GLU A N 1
ATOM 725 C CA . GLU A 1 92 ? -13.969 7.586 9.281 1 97.5 92 GLU A CA 1
ATOM 726 C C . GLU A 1 92 ? -12.906 7.93 10.312 1 97.5 92 GLU A C 1
ATOM 728 O O . GLU A 1 92 ? -11.742 7.551 10.172 1 97.5 92 GLU A O 1
ATOM 733 N N . GLY A 1 93 ? -13.328 8.539 11.422 1 97.62 93 GLY A N 1
ATOM 734 C CA . GLY A 1 93 ? -12.406 8.953 12.461 1 97.62 93 GLY A CA 1
ATOM 735 C C . GLY A 1 93 ? -11.664 7.785 13.094 1 97.62 93 GLY A C 1
ATOM 736 O O . GLY A 1 93 ? -10.492 7.914 13.469 1 97.62 93 GLY A O 1
ATOM 737 N N . ALA A 1 94 ? -12.312 6.66 13.219 1 98.06 94 ALA A N 1
ATOM 738 C CA . ALA A 1 94 ? -11.742 5.492 13.883 1 98.06 94 ALA A CA 1
ATOM 739 C C . ALA A 1 94 ? -10.797 4.742 12.953 1 98.06 94 ALA A C 1
ATOM 741 O O . ALA A 1 94 ? -10.047 3.865 13.391 1 98.06 94 ALA A O 1
ATOM 742 N N . ALA A 1 95 ? -10.789 5.027 11.688 1 98.5 95 ALA A N 1
ATOM 743 C CA . ALA A 1 95 ? -9.93 4.355 10.711 1 98.5 95 ALA A CA 1
ATOM 744 C C . ALA A 1 95 ? -8.453 4.609 11.016 1 98.5 95 ALA A C 1
ATOM 746 O O . ALA A 1 95 ? -8.078 5.719 11.398 1 98.5 95 ALA A O 1
ATOM 747 N N . GLU A 1 96 ? -7.672 3.529 10.812 1 97.56 96 GLU A N 1
ATOM 748 C CA . GLU A 1 96 ? -6.23 3.738 10.898 1 97.56 96 GLU A CA 1
ATOM 749 C C . GLU A 1 96 ? -5.75 4.73 9.844 1 97.56 96 GLU A C 1
ATOM 751 O O . GLU A 1 96 ? -6.266 4.75 8.719 1 97.56 96 GLU A O 1
ATOM 756 N N . LEU A 1 97 ? -4.754 5.488 10.227 1 98.81 97 LEU A N 1
ATOM 757 C CA . LEU A 1 97 ? -4.215 6.504 9.328 1 98.81 97 LEU A CA 1
ATOM 758 C C . LEU A 1 97 ? -2.904 6.031 8.703 1 98.81 97 LEU A C 1
ATOM 760 O O . LEU A 1 97 ? -2.039 5.496 9.398 1 98.81 97 LEU A O 1
ATOM 764 N N . ARG A 1 98 ? -2.803 6.176 7.395 1 98.75 98 ARG A N 1
ATOM 765 C CA . ARG A 1 98 ? -1.591 5.883 6.637 1 98.75 98 ARG A CA 1
ATOM 766 C C . ARG A 1 98 ? -1.178 7.078 5.781 1 98.75 98 ARG A C 1
ATOM 768 O O . ARG A 1 98 ? -2.029 7.828 5.305 1 98.75 98 ARG A O 1
ATOM 775 N N . PHE A 1 99 ? 0.1 7.219 5.648 1 98.81 99 PHE A N 1
ATOM 776 C CA . PHE A 1 99 ? 0.633 8.18 4.688 1 98.81 99 PHE A CA 1
ATOM 777 C C . PHE A 1 99 ? 1.378 7.465 3.564 1 98.81 99 PHE A C 1
ATOM 779 O O . PHE A 1 99 ? 2.262 6.645 3.822 1 98.81 99 PHE A O 1
ATOM 786 N N . GLU A 1 100 ? 0.965 7.703 2.391 1 98.62 100 GLU A N 1
ATOM 787 C CA . GLU A 1 100 ? 1.627 7.16 1.209 1 98.62 100 GLU A CA 1
ATOM 788 C C . GLU A 1 100 ? 2.625 8.156 0.626 1 98.62 100 GLU A C 1
ATOM 790 O O . GLU A 1 100 ? 2.279 9.312 0.369 1 98.62 100 GLU A O 1
ATOM 795 N N . TYR A 1 101 ? 3.908 7.703 0.419 1 97.88 101 TYR A N 1
ATOM 796 C CA . TYR A 1 101 ? 4.965 8.602 -0.036 1 97.88 101 TYR A CA 1
ATOM 797 C C . TYR A 1 101 ? 6.148 7.82 -0.586 1 97.88 101 TYR A C 1
ATOM 799 O O . TYR A 1 101 ? 6.414 6.695 -0.155 1 97.88 101 TYR A O 1
ATOM 807 N N . GLY A 1 102 ? 6.785 8.461 -1.567 1 95.88 102 GLY A N 1
ATOM 808 C CA . GLY A 1 102 ? 8.094 7.953 -1.962 1 95.88 102 GLY A CA 1
ATOM 809 C C . GLY A 1 102 ? 8.109 7.395 -3.373 1 95.88 102 GLY A C 1
ATOM 810 O O . GLY A 1 102 ? 7.098 7.418 -4.07 1 95.88 102 GLY A O 1
ATOM 811 N N . ASN A 1 103 ? 9.352 6.996 -3.738 1 93.81 103 ASN A N 1
ATOM 812 C CA . ASN A 1 103 ? 9.617 6.316 -5 1 93.81 103 ASN A CA 1
ATOM 813 C C . ASN A 1 103 ? 10.641 5.191 -4.828 1 93.81 103 ASN A C 1
ATOM 815 O O . ASN A 1 103 ? 11.844 5.43 -4.891 1 93.81 103 ASN A O 1
ATOM 819 N N . PRO A 1 104 ? 10.031 3.98 -4.727 1 96.12 104 PRO A N 1
ATOM 820 C CA . PRO A 1 104 ? 8.641 3.551 -4.828 1 96.12 104 PRO A CA 1
ATOM 821 C C . PRO A 1 104 ? 7.781 4.043 -3.662 1 96.12 104 PRO A C 1
ATOM 823 O O . PRO A 1 104 ? 8.312 4.352 -2.592 1 96.12 104 PRO A O 1
ATOM 826 N N . ALA A 1 105 ? 6.5 4.109 -3.898 1 97.38 105 ALA A N 1
ATOM 827 C CA . ALA A 1 105 ? 5.559 4.578 -2.887 1 97.38 105 ALA A CA 1
ATOM 828 C C . ALA A 1 105 ? 5.395 3.551 -1.77 1 97.38 105 ALA A C 1
ATOM 830 O O . ALA A 1 105 ? 5.148 2.373 -2.031 1 97.38 105 ALA A O 1
ATOM 831 N N . LEU A 1 106 ? 5.562 4.012 -0.543 1 97.56 106 LEU A N 1
ATOM 832 C CA . LEU A 1 106 ? 5.316 3.225 0.659 1 97.56 106 LEU A CA 1
ATOM 833 C C . LEU A 1 106 ? 4.117 3.768 1.429 1 97.56 106 LEU A C 1
ATOM 835 O O . LEU A 1 106 ? 3.848 4.973 1.402 1 97.56 106 LEU A O 1
ATOM 839 N N . ARG A 1 107 ? 3.426 2.887 2.002 1 98 107 ARG A N 1
ATOM 840 C CA . ARG A 1 107 ? 2.312 3.271 2.865 1 98 107 ARG A CA 1
ATOM 841 C C . ARG A 1 107 ? 2.707 3.195 4.336 1 98 107 ARG A C 1
ATOM 843 O O . ARG A 1 107 ? 2.523 2.16 4.98 1 98 107 ARG A O 1
ATOM 850 N N . TYR A 1 108 ? 3.035 4.297 4.895 1 98.5 108 TYR A N 1
ATOM 851 C CA . TYR A 1 108 ? 3.592 4.379 6.238 1 98.5 108 TYR A CA 1
ATOM 852 C C . TYR A 1 108 ? 2.484 4.387 7.285 1 98.5 108 TYR A C 1
ATOM 854 O O . TYR A 1 108 ? 1.393 4.906 7.043 1 98.5 108 TYR A O 1
ATOM 862 N N . ARG A 1 109 ? 2.822 3.832 8.414 1 98.12 109 ARG A N 1
ATOM 863 C CA . ARG A 1 109 ? 2.023 4.031 9.625 1 98.12 109 ARG A CA 1
ATOM 864 C C . ARG A 1 109 ? 2.479 5.27 10.383 1 98.12 109 ARG A C 1
ATOM 866 O O . ARG A 1 109 ? 3.578 5.777 10.148 1 98.12 109 ARG A O 1
ATOM 873 N N . VAL A 1 110 ? 1.589 5.734 11.227 1 98.38 110 VAL A N 1
ATOM 874 C CA . VAL A 1 110 ? 1.981 6.836 12.102 1 98.38 110 VAL A CA 1
ATOM 875 C C . VAL A 1 110 ? 2.484 6.285 13.43 1 98.38 110 VAL A C 1
ATOM 877 O O . VAL A 1 110 ? 1.711 5.723 14.211 1 98.38 110 VAL A O 1
ATOM 880 N N . GLY A 1 111 ? 3.766 6.492 13.68 1 97 111 GLY A N 1
ATOM 881 C CA . GLY A 1 111 ? 4.383 5.961 14.883 1 97 111 GLY A CA 1
ATOM 882 C C . GLY A 1 111 ? 4.266 6.898 16.078 1 97 111 GLY A C 1
ATOM 883 O O . GLY A 1 111 ? 4.445 6.48 17.219 1 97 111 GLY A O 1
ATOM 884 N N . GLY A 1 112 ? 4.074 8.227 15.742 1 96.81 112 GLY A N 1
ATOM 885 C CA . GLY A 1 112 ? 3.975 9.211 16.812 1 96.81 112 GLY A CA 1
ATOM 886 C C . GLY A 1 112 ? 4.102 10.641 16.312 1 96.81 112 GLY A C 1
ATOM 887 O O . GLY A 1 112 ? 4.426 10.875 15.141 1 96.81 112 GLY A O 1
ATOM 888 N N . LEU A 1 113 ? 3.781 11.484 17.188 1 97.94 113 LEU A N 1
ATOM 889 C CA . LEU A 1 113 ? 3.887 12.922 16.953 1 97.94 113 LEU A CA 1
ATOM 890 C C . LEU A 1 113 ? 4.73 13.586 18.031 1 97.94 113 LEU A C 1
ATOM 892 O O . LEU A 1 113 ? 4.668 13.203 19.203 1 97.94 113 LEU A O 1
ATOM 896 N N . GLU A 1 114 ? 5.512 14.547 17.578 1 97.31 114 GLU A N 1
ATOM 897 C CA . GLU A 1 114 ? 6.375 15.258 18.516 1 97.31 114 GLU A CA 1
ATOM 898 C C . GLU A 1 114 ? 6.488 16.734 18.141 1 97.31 114 GLU A C 1
ATOM 900 O O . GLU A 1 114 ? 6.699 17.078 16.984 1 97.31 114 GLU A O 1
ATOM 905 N N . VAL A 1 115 ? 6.391 17.578 19.172 1 98.19 115 VAL A N 1
ATOM 906 C CA . VAL A 1 115 ? 6.66 19 18.953 1 98.19 115 VAL A CA 1
ATOM 907 C C . VAL A 1 115 ? 8.156 19.266 19.062 1 98.19 115 VAL A C 1
ATOM 909 O O . VAL A 1 115 ? 8.797 18.875 20.047 1 98.19 115 VAL A O 1
ATOM 912 N N . GLN A 1 116 ? 8.703 19.812 18.078 1 97.69 116 GLN A N 1
ATOM 913 C CA . GLN A 1 116 ? 10.094 20.266 18.062 1 97.69 116 GLN A CA 1
ATOM 914 C C . GLN A 1 116 ? 10.172 21.734 17.672 1 97.69 116 GLN A C 1
ATOM 916 O O . GLN A 1 116 ? 10.25 22.078 16.484 1 97.69 116 GLN A O 1
ATOM 921 N N . GLY A 1 117 ? 10.234 22.656 18.734 1 97.75 117 GLY A N 1
ATOM 922 C CA . GLY A 1 117 ? 10.203 24.078 18.438 1 97.75 117 GLY A CA 1
ATOM 923 C C . GLY A 1 117 ? 8.961 24.516 17.688 1 97.75 117 GLY A C 1
ATOM 924 O O . GLY A 1 117 ? 7.84 24.297 18.156 1 97.75 117 GLY A O 1
ATOM 925 N N . GLU A 1 118 ? 9.125 24.969 16.484 1 98.06 118 GLU A N 1
ATOM 926 C CA . GLU A 1 118 ? 8.016 25.5 15.688 1 98.06 118 GLU A CA 1
ATOM 927 C C . GLU A 1 118 ? 7.48 24.453 14.719 1 98.06 118 GLU A C 1
ATOM 929 O O . GLU A 1 118 ? 6.707 24.781 13.812 1 98.06 118 GLU A O 1
ATOM 934 N N . ALA A 1 119 ? 7.879 23.234 15.008 1 98.44 119 ALA A N 1
ATOM 935 C CA . ALA A 1 119 ? 7.445 22.156 14.125 1 98.44 119 ALA A CA 1
ATOM 936 C C . ALA A 1 119 ? 6.684 21.078 14.906 1 98.44 119 ALA A C 1
ATOM 938 O O . ALA A 1 119 ? 6.969 20.844 16.078 1 98.44 119 ALA A O 1
ATOM 939 N N . LEU A 1 120 ? 5.691 20.531 14.289 1 98.75 120 LEU A N 1
ATOM 940 C CA . LEU A 1 120 ? 5.086 19.266 14.68 1 98.75 120 LEU A CA 1
ATOM 941 C C . LEU A 1 120 ? 5.555 18.141 13.766 1 98.75 120 LEU A C 1
ATOM 943 O O . LEU A 1 120 ? 5.227 18.109 12.578 1 98.75 120 LEU A O 1
ATOM 947 N N . VAL A 1 121 ? 6.32 17.203 14.352 1 98.62 121 VAL A N 1
ATOM 948 C CA . VAL A 1 121 ? 6.961 16.156 13.57 1 98.62 121 VAL A CA 1
ATOM 949 C C . VAL A 1 121 ? 6.141 14.875 13.656 1 98.62 121 VAL A C 1
ATOM 951 O O . VAL A 1 121 ? 5.84 14.398 14.758 1 98.62 121 VAL A O 1
ATOM 954 N N . VAL A 1 122 ? 5.695 14.375 12.547 1 98.81 122 VAL A N 1
ATOM 955 C CA . VAL A 1 122 ? 5.02 13.086 12.438 1 98.81 122 VAL A CA 1
ATOM 956 C C . VAL A 1 122 ? 6.039 11.992 12.117 1 98.81 122 VAL A C 1
ATOM 958 O O . VAL A 1 122 ? 6.699 12.031 11.078 1 98.81 122 VAL A O 1
ATOM 961 N N . HIS A 1 123 ? 6.16 11.055 12.977 1 98.38 123 HIS A N 1
ATOM 962 C CA . HIS A 1 123 ? 7.07 9.938 12.766 1 98.38 123 HIS A CA 1
ATOM 963 C C . HIS A 1 123 ? 6.379 8.805 12.008 1 98.38 123 HIS A C 1
ATOM 965 O O . HIS A 1 123 ? 5.418 8.219 12.5 1 98.38 123 HIS A O 1
ATOM 971 N N . LEU A 1 124 ? 6.98 8.516 10.859 1 98.5 124 LEU A N 1
ATOM 972 C CA . LEU A 1 124 ? 6.398 7.516 9.977 1 98.5 124 LEU A CA 1
ATOM 973 C C . LEU A 1 124 ? 7.16 6.199 10.07 1 98.5 124 LEU A C 1
ATOM 975 O O . LEU A 1 124 ? 8.391 6.184 10.016 1 98.5 124 LEU A O 1
ATOM 979 N N . LEU A 1 125 ? 6.391 5.148 10.18 1 98 125 LEU A N 1
ATOM 980 C CA . LEU A 1 125 ? 6.945 3.801 10.234 1 98 125 LEU A CA 1
ATOM 981 C C . LEU A 1 125 ? 6.617 3.023 8.961 1 98 125 LEU A C 1
ATOM 983 O O . LEU A 1 125 ? 5.5 3.117 8.445 1 98 125 LEU A O 1
ATOM 987 N N . PRO A 1 126 ? 7.609 2.305 8.492 1 97.19 126 PRO A N 1
ATOM 988 C CA . PRO A 1 126 ? 7.363 1.554 7.258 1 97.19 126 PRO A CA 1
ATOM 989 C C . PRO A 1 126 ? 6.324 0.449 7.438 1 97.19 126 PRO A C 1
ATOM 991 O O . PRO A 1 126 ? 6.137 -0.053 8.547 1 97.19 126 PRO A O 1
ATOM 994 N N . PRO A 1 127 ? 5.66 0.08 6.324 1 96.5 127 PRO A N 1
ATOM 995 C CA . PRO A 1 127 ? 4.695 -1.022 6.387 1 96.5 127 PRO A CA 1
ATOM 996 C C . PRO A 1 127 ? 5.371 -2.391 6.465 1 96.5 127 PRO A C 1
ATOM 998 O O . PRO A 1 127 ? 6.527 -2.537 6.062 1 96.5 127 PRO A O 1
ATOM 1001 N N . GLN A 1 128 ? 4.613 -3.32 7.016 1 94.56 128 GLN A N 1
ATOM 1002 C CA . GLN A 1 128 ? 5.082 -4.699 7.109 1 94.56 128 GLN A CA 1
ATOM 1003 C C . GLN A 1 128 ? 4.012 -5.676 6.633 1 94.56 128 GLN A C 1
ATOM 1005 O O . GLN A 1 128 ? 2.816 -5.441 6.824 1 94.56 128 GLN A O 1
ATOM 1010 N N . VAL A 1 129 ? 4.508 -6.703 5.973 1 91.5 129 VAL A N 1
ATOM 1011 C CA . VAL A 1 129 ? 3.588 -7.812 5.742 1 91.5 129 VAL A CA 1
ATOM 1012 C C . VAL A 1 129 ? 3.371 -8.586 7.043 1 91.5 129 VAL A C 1
ATOM 1014 O O . VAL A 1 129 ? 4.246 -8.609 7.914 1 91.5 129 VAL A O 1
ATOM 1017 N N . ALA A 1 130 ? 2.168 -9.086 7.133 1 88.31 130 ALA A N 1
ATOM 1018 C CA . ALA A 1 130 ? 1.863 -9.812 8.359 1 88.31 130 ALA A CA 1
ATOM 1019 C C . ALA A 1 130 ? 0.994 -11.031 8.078 1 88.31 130 ALA A C 1
ATOM 1021 O O . ALA A 1 130 ? 0.158 -11.008 7.172 1 88.31 130 ALA A O 1
ATOM 1022 N N . CYS A 1 131 ? 1.329 -12.078 8.758 1 87.31 131 CYS A N 1
ATOM 1023 C CA . CYS A 1 131 ? 0.412 -13.211 8.797 1 87.31 131 CYS A CA 1
ATOM 1024 C C . CYS A 1 131 ? -0.542 -13.102 9.984 1 87.31 131 CYS A C 1
ATOM 1026 O O . CYS A 1 131 ? -0.187 -13.461 11.102 1 87.31 131 CYS A O 1
ATOM 1028 N N . LYS A 1 132 ? -1.707 -12.688 9.742 1 87.44 132 LYS A N 1
ATOM 1029 C CA . LYS A 1 132 ? -2.684 -12.43 10.789 1 87.44 132 LYS A CA 1
ATOM 1030 C C . LYS A 1 132 ? -3.033 -13.711 11.547 1 87.44 132 LYS A C 1
ATOM 1032 O O . LYS A 1 132 ? -3.352 -13.672 12.734 1 87.44 132 LYS A O 1
ATOM 1037 N N . ALA A 1 133 ? -2.998 -14.812 10.867 1 83.06 133 ALA A N 1
ATOM 1038 C CA . ALA A 1 133 ? -3.275 -16.094 11.523 1 83.06 133 ALA A CA 1
ATOM 1039 C C . ALA A 1 133 ? -2.234 -16.391 12.594 1 83.06 133 ALA A C 1
ATOM 1041 O O . ALA A 1 133 ? -2.58 -16.797 13.711 1 83.06 133 ALA A O 1
ATOM 1042 N N . THR A 1 134 ? -0.963 -16.203 12.219 1 82.56 134 THR A N 1
ATOM 1043 C CA . THR A 1 134 ? 0.118 -16.469 13.164 1 82.56 134 THR A CA 1
ATOM 1044 C C . THR A 1 134 ? 0.059 -15.477 14.328 1 82.56 134 THR A C 1
ATOM 1046 O O . THR A 1 134 ? 0.311 -15.852 15.477 1 82.56 134 THR A O 1
ATOM 1049 N N . ASP A 1 135 ? -0.331 -14.234 14.016 1 82.81 135 ASP A N 1
ATOM 1050 C CA . ASP A 1 135 ? -0.449 -13.219 15.055 1 82.81 135 ASP A CA 1
ATOM 1051 C C . ASP A 1 135 ? -1.523 -13.594 16.078 1 82.81 135 ASP A C 1
ATOM 1053 O O . ASP A 1 135 ? -1.338 -13.414 17.281 1 82.81 135 ASP A O 1
ATOM 1057 N N . ARG A 1 136 ? -2.631 -14.141 15.578 1 82.44 136 ARG A N 1
ATOM 1058 C CA . ARG A 1 136 ? -3.721 -14.57 16.453 1 82.44 136 ARG A CA 1
ATOM 1059 C C . ARG A 1 136 ? -3.318 -15.789 17.281 1 82.44 136 ARG A C 1
ATOM 1061 O O . ARG A 1 136 ? -3.699 -15.906 18.438 1 82.44 136 ARG A O 1
ATOM 1068 N N . ALA A 1 137 ? -2.621 -16.734 16.578 1 77 137 ALA A N 1
ATOM 1069 C CA . ALA A 1 137 ? -2.188 -17.938 17.266 1 77 137 ALA A CA 1
ATOM 1070 C C . ALA A 1 137 ? -1.251 -17.609 18.422 1 77 137 ALA A C 1
ATOM 1072 O O . ALA A 1 137 ? -1.337 -18.219 19.5 1 77 137 ALA A O 1
ATOM 1073 N N . LYS A 1 138 ? -0.446 -16.688 18.266 1 74.31 138 LYS A N 1
ATOM 1074 C CA . LYS A 1 138 ? 0.473 -16.25 19.312 1 74.31 138 LYS A CA 1
ATOM 1075 C C . LYS A 1 138 ? -0.281 -15.594 20.469 1 74.31 138 LYS A C 1
ATOM 1077 O O . LYS A 1 138 ? 0.065 -15.797 21.625 1 74.31 138 LYS A O 1
ATOM 1082 N N . GLU A 1 139 ? -1.325 -14.898 20.141 1 70.5 139 GLU A N 1
ATOM 1083 C CA . GLU A 1 139 ? -2.119 -14.211 21.156 1 70.5 139 GLU A CA 1
ATOM 1084 C C . GLU A 1 139 ? -2.998 -15.195 21.938 1 70.5 139 GLU A C 1
ATOM 1086 O O . GLU A 1 139 ? -3.287 -14.977 23.109 1 70.5 139 GLU A O 1
ATOM 1091 N N . ALA A 1 140 ? -3.494 -16.281 21.266 1 66.31 140 ALA A N 1
ATOM 1092 C CA . ALA A 1 140 ? -4.355 -17.25 21.906 1 66.31 140 ALA A CA 1
ATOM 1093 C C . ALA A 1 140 ? -3.545 -18.203 22.797 1 66.31 140 ALA A C 1
ATOM 1095 O O . ALA A 1 140 ? -4.105 -18.891 23.656 1 66.31 140 ALA A O 1
ATOM 1096 N N . GLY A 1 141 ? -2.322 -17.875 23.062 1 53 141 GLY A N 1
ATOM 1097 C CA . GLY A 1 141 ? -1.524 -18.656 24 1 53 141 GLY A CA 1
ATOM 1098 C C . GLY A 1 141 ? -1.43 -20.125 23.625 1 53 141 GLY A C 1
ATOM 1099 O O . GLY A 1 141 ? -0.885 -20.922 24.391 1 53 141 GLY A O 1
ATOM 1100 N N . CYS A 1 142 ? -2.273 -20.609 22.875 1 45.59 142 CYS A N 1
ATOM 1101 C CA . CYS A 1 142 ? -2.449 -22.062 22.734 1 45.59 142 CYS A CA 1
ATOM 1102 C C . CYS A 1 142 ? -1.169 -22.719 22.25 1 45.59 142 CYS A C 1
ATOM 1104 O O . CYS A 1 142 ? -1.09 -23.953 22.172 1 45.59 142 CYS A O 1
ATOM 1106 N N . CYS A 1 143 ? -0.349 -22.062 21.547 1 46.88 143 CYS A N 1
ATOM 1107 C CA . CYS A 1 143 ? 0.811 -22.859 21.188 1 46.88 143 CYS A CA 1
ATOM 1108 C C . CYS A 1 143 ? 1.723 -23.078 22.391 1 46.88 143 CYS A C 1
ATOM 1110 O O . CYS A 1 143 ? 2.641 -22.297 22.625 1 46.88 143 CYS A O 1
ATOM 1112 N N . ASP A 1 144 ? 1.172 -23.359 23.469 1 36.03 144 ASP A N 1
ATOM 1113 C CA . ASP A 1 144 ? 2.02 -23.938 24.516 1 36.03 144 ASP A CA 1
ATOM 1114 C C . ASP A 1 144 ? 2.887 -25.062 23.938 1 36.03 144 ASP A C 1
ATOM 1116 O O . ASP A 1 144 ? 2.381 -25.969 23.281 1 36.03 144 ASP A O 1
ATOM 1120 N N . PRO A 1 145 ? 4.082 -24.844 23.5 1 37.31 145 PRO A N 1
ATOM 1121 C CA . PRO A 1 145 ? 4.844 -26.094 23.328 1 37.31 145 PRO A CA 1
ATOM 1122 C C . PRO A 1 145 ? 4.469 -27.156 24.344 1 37.31 145 PRO A C 1
ATOM 1124 O O . PRO A 1 145 ? 4.117 -26.844 25.484 1 37.31 145 PRO A O 1
ATOM 1127 N N . GLY A 1 146 ? 3.662 -28.156 24 1 34.19 146 GLY A N 1
ATOM 1128 C CA . GLY A 1 146 ? 3.42 -29.344 24.797 1 34.19 146 GLY A CA 1
ATOM 1129 C C . GLY A 1 146 ? 4.547 -29.656 25.766 1 34.19 146 GLY A C 1
ATOM 1130 O O . GLY A 1 146 ? 5.719 -29.656 25.375 1 34.19 146 GLY A O 1
ATOM 1131 N N . LEU A 1 147 ? 4.426 -29.219 27.047 1 33.78 147 LEU A N 1
ATOM 1132 C CA . LEU A 1 147 ? 5.203 -29.781 28.141 1 33.78 147 LEU A CA 1
ATOM 1133 C C . LEU A 1 147 ? 5.391 -31.281 27.953 1 33.78 147 LEU A C 1
ATOM 1135 O O . LEU A 1 147 ? 4.438 -32 27.625 1 33.78 147 LEU A O 1
ATOM 1139 N N . PRO A 1 148 ? 6.641 -31.719 27.609 1 35.81 148 PRO A N 1
ATOM 1140 C CA . PRO A 1 148 ? 6.949 -33.156 27.625 1 35.81 148 PRO A CA 1
ATOM 1141 C C . PRO A 1 148 ? 6.27 -33.875 28.797 1 35.81 148 PRO A C 1
ATOM 1143 O O . PRO A 1 148 ? 6.273 -33.375 29.922 1 35.81 148 PRO A O 1
ATOM 1146 N N . LEU A 1 149 ? 5.047 -34.188 28.562 1 31.78 149 LEU A N 1
ATOM 1147 C CA . LEU A 1 149 ? 4.5 -35.062 29.594 1 31.78 149 LEU A CA 1
ATOM 1148 C C . LEU A 1 149 ? 5.57 -36.031 30.109 1 31.78 149 LEU A C 1
ATOM 1150 O O . LEU A 1 149 ? 6.168 -36.75 29.328 1 31.78 149 LEU A O 1
ATOM 1154 N N . ARG A 1 150 ? 6.336 -35.5 31.094 1 35.22 150 ARG A N 1
ATOM 1155 C CA . ARG A 1 150 ? 7.191 -36.406 31.859 1 35.22 150 ARG A CA 1
ATOM 1156 C C . ARG A 1 150 ? 6.461 -37.688 32.219 1 35.22 150 ARG A C 1
ATOM 1158 O O . ARG A 1 150 ? 5.492 -37.688 32.969 1 35.22 150 ARG A O 1
ATOM 1165 N N . LEU A 1 151 ? 6.141 -38.5 31.141 1 28.67 151 LEU A N 1
ATOM 1166 C CA . LEU A 1 151 ? 5.668 -39.844 31.484 1 28.67 151 LEU A CA 1
ATOM 1167 C C . LEU A 1 151 ? 6.5 -40.438 32.625 1 28.67 151 LEU A C 1
ATOM 1169 O O . LEU A 1 151 ? 7.73 -40.5 32.531 1 28.67 151 LEU A O 1
ATOM 1173 N N . ASN A 1 152 ? 6.039 -40.156 33.844 1 34.34 152 ASN A N 1
ATOM 1174 C CA . ASN A 1 152 ? 6.566 -40.844 35.031 1 34.34 152 ASN A CA 1
ATOM 1175 C C . ASN A 1 152 ? 6.82 -42.344 34.75 1 34.34 152 ASN A C 1
ATOM 1177 O O . ASN A 1 152 ? 5.887 -43.094 34.469 1 34.34 152 ASN A O 1
ATOM 1181 N N . ALA A 1 153 ? 8.016 -42.656 34.156 1 37.5 153 ALA A N 1
ATOM 1182 C CA . ALA A 1 153 ? 8.508 -44.031 34.062 1 37.5 153 ALA A CA 1
ATOM 1183 C C . ALA A 1 153 ? 8.195 -44.812 35.344 1 37.5 153 ALA A C 1
ATOM 1185 O O . ALA A 1 153 ? 8.469 -44.344 36.438 1 37.5 153 ALA A O 1
ATOM 1186 N N . ARG A 1 154 ? 7.211 -45.625 35.219 1 31.11 154 ARG A N 1
ATOM 1187 C CA . ARG A 1 154 ? 6.828 -46.594 36.25 1 31.11 154 ARG A CA 1
ATOM 1188 C C . ARG A 1 154 ? 8.055 -47.156 36.938 1 31.11 154 ARG A C 1
ATOM 1190 O O . ARG A 1 154 ? 9.023 -47.531 36.281 1 31.11 154 ARG A O 1
ATOM 1197 N N 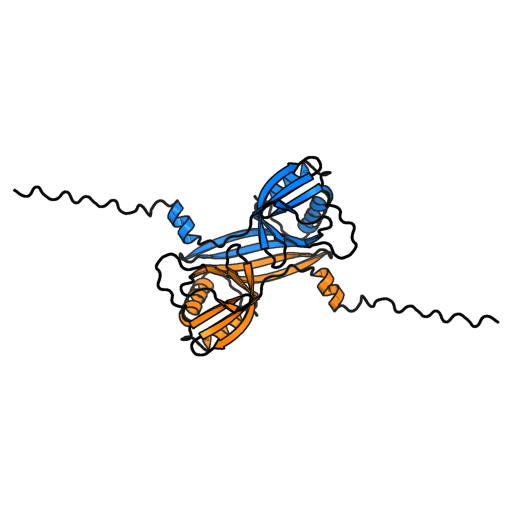. PRO A 1 155 ? 8.219 -46.938 38.219 1 36.25 155 PRO A N 1
ATOM 1198 C CA . PRO A 1 155 ? 9.273 -47.531 39.031 1 36.25 155 PRO A CA 1
ATOM 1199 C C . PRO A 1 155 ? 9.547 -49 38.719 1 36.25 155 PRO A C 1
ATOM 1201 O O . PRO A 1 155 ? 8.609 -49.75 38.531 1 36.25 155 PRO A O 1
ATOM 1204 N N . GLY A 1 156 ? 10.359 -49.219 37.531 1 26.33 156 GLY A N 1
ATOM 1205 C CA . GLY A 1 156 ? 10.727 -50.625 37.438 1 26.33 156 GLY A CA 1
ATOM 1206 C C . GLY A 1 156 ? 10.953 -51.25 38.812 1 26.33 156 GLY A C 1
ATOM 1207 O O . GLY A 1 156 ? 11.18 -50.531 39.812 1 26.33 156 GLY A O 1
ATOM 1208 N N . PRO A 1 157 ? 10.703 -52.656 38.969 1 32.16 157 PRO A N 1
ATOM 1209 C CA . PRO A 1 157 ? 11.094 -53.188 40.281 1 32.16 157 PRO A CA 1
ATOM 1210 C C . PRO A 1 157 ? 12.492 -52.75 40.719 1 32.16 157 PRO A C 1
ATOM 1212 O O . PRO A 1 157 ? 13.312 -52.406 39.875 1 32.16 157 PRO A O 1
ATOM 1215 N N . MET B 1 1 ? -2.934 -4.723 -14.984 1 93.88 1 MET B N 1
ATOM 1216 C CA . MET B 1 1 ? -3.73 -5.898 -15.32 1 93.88 1 MET B CA 1
ATOM 1217 C C . MET B 1 1 ? -4.836 -6.121 -14.289 1 93.88 1 MET B C 1
ATOM 1219 O O . MET B 1 1 ? -4.617 -5.949 -13.086 1 93.88 1 MET B O 1
ATOM 1223 N N . ASN B 1 2 ? -6.02 -6.5 -14.836 1 97.75 2 ASN B N 1
ATOM 1224 C CA . ASN B 1 2 ? -7.074 -6.73 -13.852 1 97.75 2 ASN B CA 1
ATOM 1225 C C . ASN B 1 2 ? -7.062 -8.172 -13.344 1 97.75 2 ASN B C 1
ATOM 1227 O O . ASN B 1 2 ? -6.336 -9.016 -13.875 1 97.75 2 ASN B O 1
ATOM 1231 N N . THR B 1 3 ? -7.805 -8.43 -12.344 1 98.56 3 THR B N 1
ATOM 1232 C CA . THR B 1 3 ? -7.789 -9.688 -11.609 1 98.56 3 THR B CA 1
ATOM 1233 C C . THR B 1 3 ? -8.258 -10.836 -12.492 1 98.56 3 THR B C 1
ATOM 1235 O O . THR B 1 3 ? -7.609 -11.883 -12.555 1 98.56 3 THR B O 1
ATOM 1238 N N . GLN B 1 4 ? -9.289 -10.594 -13.188 1 98.25 4 GLN B N 1
ATOM 1239 C CA . GLN B 1 4 ? -9.836 -11.648 -14.039 1 98.25 4 GLN B CA 1
ATOM 1240 C C . GLN B 1 4 ? -8.844 -12.047 -15.125 1 98.25 4 GLN B C 1
ATOM 1242 O O . GLN B 1 4 ? -8.648 -13.242 -15.383 1 98.25 4 GLN B O 1
ATOM 1247 N N . GLY B 1 5 ? -8.289 -11.055 -15.781 1 98.12 5 GLY B N 1
ATOM 1248 C CA . GLY B 1 5 ? -7.289 -11.344 -16.797 1 98.12 5 GLY B CA 1
ATOM 1249 C C . GLY B 1 5 ? -6.105 -12.125 -16.266 1 98.12 5 GLY B C 1
ATOM 1250 O O . GLY B 1 5 ? -5.621 -13.055 -16.922 1 98.12 5 GLY B O 1
ATOM 1251 N N . PHE B 1 6 ? -5.641 -11.812 -15.156 1 98.75 6 PHE B N 1
ATOM 1252 C CA . PHE B 1 6 ? -4.543 -12.508 -14.5 1 98.75 6 PHE B CA 1
ATOM 1253 C C . PHE B 1 6 ? -4.902 -13.969 -14.258 1 98.75 6 PHE B C 1
ATOM 1255 O O . PHE B 1 6 ? -4.145 -14.875 -14.625 1 98.75 6 PHE B O 1
ATOM 1262 N N . LEU B 1 7 ? -6.062 -14.172 -13.719 1 98.62 7 LEU B N 1
ATOM 1263 C CA . LEU B 1 7 ? -6.5 -15.523 -13.367 1 98.62 7 LEU B CA 1
ATOM 1264 C C . LEU B 1 7 ? -6.699 -16.375 -14.625 1 98.62 7 LEU B C 1
ATOM 1266 O O . LEU B 1 7 ? -6.367 -17.562 -14.633 1 98.62 7 LEU B O 1
ATOM 1270 N N . GLN B 1 8 ? -7.219 -15.758 -15.617 1 98.31 8 GLN B N 1
ATOM 1271 C CA . GLN B 1 8 ? -7.43 -16.469 -16.875 1 98.31 8 GLN B CA 1
ATOM 1272 C C . GLN B 1 8 ? -6.102 -16.906 -17.484 1 98.31 8 GLN B C 1
ATOM 1274 O O . GLN B 1 8 ? -5.996 -18.016 -18.016 1 98.31 8 GLN B O 1
ATOM 1279 N N . THR B 1 9 ? -5.16 -16.031 -17.422 1 98.38 9 THR B N 1
ATOM 1280 C CA . THR B 1 9 ? -3.834 -16.375 -17.922 1 98.38 9 THR B CA 1
ATOM 1281 C C . THR B 1 9 ? -3.234 -17.531 -17.109 1 98.38 9 THR B C 1
ATOM 1283 O O . THR B 1 9 ? -2.68 -18.469 -17.672 1 98.38 9 THR B O 1
ATOM 1286 N N . LEU B 1 10 ? -3.357 -17.484 -15.828 1 98.62 10 LEU B N 1
ATOM 1287 C CA . LEU B 1 10 ? -2.854 -18.547 -14.953 1 98.62 10 LEU B CA 1
ATOM 1288 C C . LEU B 1 10 ? -3.502 -19.875 -15.289 1 98.62 10 LEU B C 1
ATOM 1290 O O . LEU B 1 10 ? -2.82 -20.906 -15.336 1 98.62 10 LEU B O 1
ATOM 1294 N N . ALA B 1 11 ? -4.746 -19.891 -15.516 1 98.5 11 ALA B N 1
ATOM 1295 C CA . ALA B 1 11 ? -5.531 -21.109 -15.711 1 98.5 11 ALA B CA 1
ATOM 1296 C C . ALA B 1 11 ? -5.043 -21.891 -16.922 1 98.5 11 ALA B C 1
ATOM 1298 O O . ALA B 1 11 ? -5.312 -23.078 -17.047 1 98.5 11 ALA B O 1
ATOM 1299 N N . GLN B 1 12 ? -4.289 -21.234 -17.797 1 98.5 12 GLN B N 1
ATOM 1300 C CA . GLN B 1 12 ? -3.758 -21.891 -18.984 1 98.5 12 GLN B CA 1
ATOM 1301 C C . GLN B 1 12 ? -2.516 -22.719 -18.656 1 98.5 12 GLN B C 1
ATOM 1303 O O . GLN B 1 12 ? -2.074 -23.547 -19.469 1 98.5 12 GLN B O 1
ATOM 1308 N N . HIS B 1 13 ? -1.953 -22.547 -17.531 1 98.44 13 HIS B N 1
ATOM 1309 C CA . HIS B 1 13 ? -0.696 -23.188 -17.172 1 98.44 13 HIS B CA 1
ATOM 1310 C C . HIS B 1 13 ? -0.745 -23.75 -15.758 1 98.44 13 HIS B C 1
ATOM 1312 O O . HIS B 1 13 ? 0.134 -23.453 -14.938 1 98.44 13 HIS B O 1
ATOM 1318 N N . PRO B 1 14 ? -1.653 -24.641 -15.43 1 98.31 14 PRO B N 1
ATOM 1319 C CA . PRO B 1 14 ? -1.896 -25.062 -14.047 1 98.31 14 PRO B CA 1
ATOM 1320 C C . PRO B 1 14 ? -0.706 -25.797 -13.43 1 98.31 14 PRO B C 1
ATOM 1322 O O . PRO B 1 14 ? -0.526 -25.781 -12.211 1 98.31 14 PRO B O 1
ATOM 1325 N N . GLU B 1 15 ? 0.143 -26.391 -14.195 1 98.06 15 GLU B N 1
ATOM 1326 C CA . GLU B 1 15 ? 1.201 -27.234 -13.648 1 98.06 15 GLU B CA 1
ATOM 1327 C C . GLU B 1 15 ? 2.508 -26.469 -13.508 1 98.06 15 GLU B C 1
ATOM 1329 O O . GLU B 1 15 ? 3.459 -26.953 -12.891 1 98.06 15 GLU B O 1
ATOM 1334 N N . LYS B 1 16 ? 2.604 -25.312 -14.109 1 98.62 16 LYS B N 1
ATOM 1335 C CA . LYS B 1 16 ? 3.84 -24.531 -14.055 1 98.62 16 LYS B CA 1
ATOM 1336 C C . LYS B 1 16 ? 4.047 -23.922 -12.672 1 98.62 16 LYS B C 1
ATOM 1338 O O . LYS B 1 16 ? 3.082 -23.688 -11.938 1 98.62 16 LYS B O 1
ATOM 1343 N N . ALA B 1 17 ? 5.32 -23.688 -12.359 1 98.56 17 ALA B N 1
ATOM 1344 C CA . ALA B 1 17 ? 5.672 -22.953 -11.141 1 98.56 17 ALA B CA 1
ATOM 1345 C C . ALA B 1 17 ? 5.316 -21.484 -11.266 1 98.56 17 ALA B C 1
ATOM 1347 O O . ALA B 1 17 ? 5.617 -20.844 -12.281 1 98.56 17 ALA B O 1
ATOM 1348 N N . LEU B 1 18 ? 4.629 -20.938 -10.273 1 98.75 18 LEU B N 1
ATOM 1349 C CA . LEU B 1 18 ? 4.316 -19.5 -10.25 1 98.75 18 LEU B CA 1
ATOM 1350 C C . LEU B 1 18 ? 5.449 -18.719 -9.602 1 98.75 18 LEU B C 1
ATOM 1352 O O . LEU B 1 18 ? 5.707 -18.859 -8.406 1 98.75 18 LEU B O 1
ATOM 1356 N N . VAL B 1 19 ? 6.148 -17.938 -10.375 1 98.5 19 VAL B N 1
ATOM 1357 C CA . VAL B 1 19 ? 7.332 -17.219 -9.93 1 98.5 19 VAL B CA 1
ATOM 1358 C C . VAL B 1 19 ? 7.086 -15.719 -10.016 1 98.5 19 VAL B C 1
ATOM 1360 O O . VAL B 1 19 ? 6.555 -15.227 -11.016 1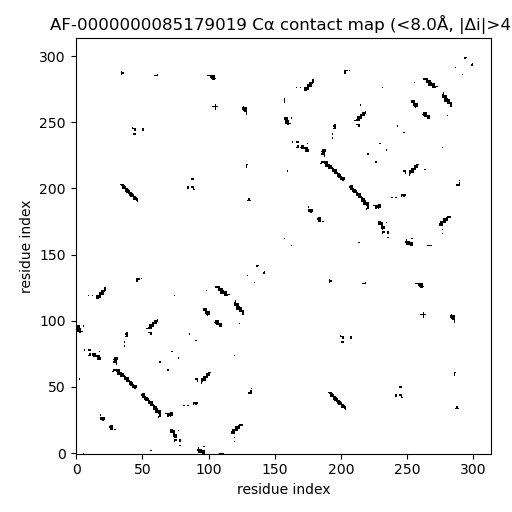 98.5 19 VAL B O 1
ATOM 1363 N N . PHE B 1 20 ? 7.449 -15.039 -8.977 1 98.69 20 PHE B N 1
ATOM 1364 C CA . PHE B 1 20 ? 7.309 -13.586 -8.953 1 98.69 20 PHE B CA 1
ATOM 1365 C C . PHE B 1 20 ? 8.672 -12.906 -9.055 1 98.69 20 PHE B C 1
ATOM 1367 O O . PHE B 1 20 ? 9.602 -13.266 -8.32 1 98.69 20 PHE B O 1
ATOM 1374 N N . GLN B 1 21 ? 8.742 -11.961 -9.953 1 98.12 21 GLN B N 1
ATOM 1375 C CA . GLN B 1 21 ? 9.969 -11.203 -10.148 1 98.12 21 GLN B CA 1
ATOM 1376 C C . GLN B 1 21 ? 9.719 -9.703 -10.008 1 98.12 21 GLN B C 1
ATOM 1378 O O . GLN B 1 21 ? 8.75 -9.172 -10.547 1 98.12 21 GLN B O 1
ATOM 1383 N N . HIS B 1 22 ? 10.57 -9.055 -9.18 1 97.06 22 HIS B N 1
ATOM 1384 C CA . HIS B 1 22 ? 10.477 -7.609 -9.031 1 97.06 22 HIS B CA 1
ATOM 1385 C C . HIS B 1 22 ? 11.844 -6.949 -9.172 1 97.06 22 HIS B C 1
ATOM 1387 O O . HIS B 1 22 ? 12.875 -7.617 -9.047 1 97.06 22 HIS B O 1
ATOM 1393 N N . GLY B 1 23 ? 11.828 -5.664 -9.5 1 88.75 23 GLY B N 1
ATOM 1394 C CA . GLY B 1 23 ? 13.078 -4.934 -9.664 1 88.75 23 GLY B CA 1
ATOM 1395 C C . GLY B 1 23 ? 13.93 -5.457 -10.797 1 88.75 23 GLY B C 1
ATOM 1396 O O . GLY B 1 23 ? 13.422 -5.727 -11.891 1 88.75 23 GLY B O 1
ATOM 1397 N N . GLU B 1 24 ? 15.258 -5.438 -10.539 1 87 24 GLU B N 1
ATOM 1398 C CA . GLU B 1 24 ? 16.203 -5.914 -11.547 1 87 24 GLU B CA 1
ATOM 1399 C C . GLU B 1 24 ? 16.344 -7.434 -11.5 1 87 24 GLU B C 1
ATOM 1401 O O . GLU B 1 24 ? 17.406 -7.957 -11.188 1 87 24 GLU B O 1
ATOM 1406 N N . GLY B 1 25 ? 15.258 -8.102 -11.648 1 85.69 25 GLY B N 1
ATOM 1407 C CA . GLY B 1 25 ? 15.273 -9.547 -11.82 1 85.69 25 GLY B CA 1
ATOM 1408 C C . GLY B 1 25 ? 15.273 -10.305 -10.508 1 85.69 25 GLY B C 1
ATOM 1409 O O . GLY B 1 25 ? 15.539 -11.508 -10.477 1 85.69 25 GLY B O 1
ATOM 1410 N N . GLN B 1 26 ? 15.008 -9.672 -9.461 1 94.25 26 GLN B N 1
ATOM 1411 C CA . GLN B 1 26 ? 14.945 -10.336 -8.164 1 94.25 26 GLN B CA 1
ATOM 1412 C C . GLN B 1 26 ? 13.68 -11.188 -8.047 1 94.25 26 GLN B C 1
ATOM 1414 O O . GLN B 1 26 ? 12.57 -10.688 -8.227 1 94.25 26 GLN B O 1
ATOM 1419 N N . ARG B 1 27 ? 13.914 -12.453 -7.703 1 96.19 27 ARG B N 1
ATOM 1420 C CA . ARG B 1 27 ? 12.781 -13.359 -7.555 1 96.19 27 ARG B CA 1
ATOM 1421 C C . ARG B 1 27 ? 12.383 -13.5 -6.09 1 96.19 27 ARG B C 1
ATOM 1423 O O . ARG B 1 27 ? 13.242 -13.578 -5.211 1 96.19 27 ARG B O 1
ATOM 1430 N N . ILE B 1 28 ? 11.086 -13.477 -5.887 1 96.94 28 ILE B N 1
ATOM 1431 C CA . ILE B 1 28 ? 10.617 -13.922 -4.582 1 96.94 28 ILE B CA 1
ATOM 1432 C C . ILE B 1 28 ? 10.984 -15.391 -4.383 1 96.94 28 ILE B C 1
ATOM 1434 O O . ILE B 1 28 ? 10.742 -16.219 -5.258 1 96.94 28 ILE B O 1
ATOM 1438 N N . PRO B 1 29 ? 11.586 -15.742 -3.295 1 94.75 29 PRO B N 1
ATOM 1439 C CA . PRO B 1 29 ? 12.141 -17.094 -3.158 1 94.75 29 PRO B CA 1
ATOM 1440 C C . PRO B 1 29 ? 11.055 -18.172 -3.121 1 94.75 29 PRO B C 1
ATOM 1442 O O . PRO B 1 29 ? 9.922 -17.906 -2.725 1 94.75 29 PRO B O 1
ATOM 1445 N N . PRO B 1 30 ? 11.438 -19.359 -3.576 1 95.38 30 PRO B N 1
ATOM 1446 C CA . PRO B 1 30 ? 10.5 -20.484 -3.422 1 95.38 30 PRO B CA 1
ATOM 1447 C C . PRO B 1 30 ? 10.078 -20.703 -1.972 1 95.38 30 PRO B C 1
ATOM 1449 O O . PRO B 1 30 ? 10.836 -20.375 -1.05 1 95.38 30 PRO B O 1
ATOM 1452 N N . GLY B 1 31 ? 8.961 -21.219 -1.81 1 94.25 31 GLY B N 1
ATOM 1453 C CA . GLY B 1 31 ? 8.445 -21.438 -0.471 1 94.25 31 GLY B CA 1
ATOM 1454 C C . GLY B 1 31 ? 7.637 -20.266 0.062 1 94.25 31 GLY B C 1
ATOM 1455 O O . GLY B 1 31 ? 7.133 -20.312 1.185 1 94.25 31 GLY B O 1
ATOM 1456 N N . TYR B 1 32 ? 7.469 -19.281 -0.761 1 95.25 32 TYR B N 1
ATOM 1457 C CA . TYR B 1 32 ? 6.637 -18.156 -0.325 1 95.25 32 TYR B CA 1
ATOM 1458 C C . TYR B 1 32 ? 5.207 -18.609 -0.065 1 95.25 32 TYR B C 1
ATOM 1460 O O . TYR B 1 32 ? 4.754 -19.609 -0.623 1 95.25 32 TYR B O 1
ATOM 1468 N N . HIS B 1 33 ? 4.477 -17.781 0.812 1 92.75 33 HIS B N 1
ATOM 1469 C CA . HIS B 1 33 ? 3.082 -18.078 1.129 1 92.75 33 HIS B CA 1
ATOM 1470 C C . HIS B 1 33 ? 2.184 -16.891 0.825 1 92.75 33 HIS B C 1
ATOM 1472 O O . HIS B 1 33 ? 2.637 -15.742 0.851 1 92.75 33 HIS B O 1
ATOM 1478 N N . VAL B 1 34 ? 0.977 -17.281 0.379 1 96.62 34 VAL B N 1
ATOM 1479 C CA . VAL B 1 34 ? -0.079 -16.281 0.333 1 96.62 34 VAL B CA 1
ATOM 1480 C C . VAL B 1 34 ? -0.684 -16.094 1.724 1 96.62 34 VAL B C 1
ATOM 1482 O O . VAL B 1 34 ? -1.289 -17.016 2.268 1 96.62 34 VAL B O 1
ATOM 1485 N N . THR B 1 35 ? -0.497 -14.93 2.281 1 95.38 35 THR B N 1
ATOM 1486 C CA . THR B 1 35 ? -0.92 -14.781 3.668 1 95.38 35 THR B CA 1
ATOM 1487 C C . THR B 1 35 ? -2.32 -14.18 3.746 1 95.38 35 THR B C 1
ATOM 1489 O O . THR B 1 35 ? -3.045 -14.406 4.719 1 95.38 35 THR B O 1
ATOM 1492 N N . GLU B 1 36 ? -2.727 -13.438 2.742 1 97.31 36 GLU B N 1
ATOM 1493 C CA . GLU B 1 36 ? -4.023 -12.766 2.777 1 97.31 36 GLU B CA 1
ATOM 1494 C C . GLU B 1 36 ? -4.449 -12.32 1.383 1 97.31 36 GLU B C 1
ATOM 1496 O O . GLU B 1 36 ? -3.619 -11.867 0.589 1 97.31 36 GLU B O 1
ATOM 1501 N N . ILE B 1 37 ? -5.641 -12.461 1.02 1 98.69 37 ILE B N 1
ATOM 1502 C CA . ILE B 1 37 ? -6.242 -11.898 -0.184 1 98.69 37 ILE B CA 1
ATOM 1503 C C . ILE B 1 37 ? -7.34 -10.914 0.203 1 98.69 37 ILE B C 1
ATOM 1505 O O . ILE B 1 37 ? -8.211 -11.227 1.017 1 98.69 37 ILE B O 1
ATOM 1509 N N . MET B 1 38 ? -7.277 -9.734 -0.391 1 98.62 38 MET B N 1
ATOM 1510 C CA . MET B 1 38 ? -8.094 -8.625 0.079 1 98.62 38 MET B CA 1
ATOM 1511 C C . MET B 1 38 ? -8.883 -8.008 -1.07 1 98.62 38 MET B C 1
ATOM 1513 O O . MET B 1 38 ? -8.352 -7.816 -2.166 1 98.62 38 MET B O 1
ATOM 1517 N N . ASP B 1 39 ? -10.117 -7.773 -0.861 1 98.81 39 ASP B N 1
ATOM 1518 C CA . ASP B 1 39 ? -10.883 -6.781 -1.615 1 98.81 39 ASP B CA 1
ATOM 1519 C C . ASP B 1 39 ? -10.688 -5.383 -1.037 1 98.81 39 ASP B C 1
ATOM 1521 O O . ASP B 1 39 ? -10.891 -5.164 0.158 1 98.81 39 ASP B O 1
ATOM 1525 N N . VAL B 1 40 ? -10.234 -4.465 -1.853 1 98.75 40 VAL B N 1
ATOM 1526 C CA . VAL B 1 40 ? -9.945 -3.113 -1.377 1 98.75 40 VAL B CA 1
ATOM 1527 C C . VAL B 1 40 ? -10.75 -2.1 -2.189 1 98.75 40 VAL B C 1
ATOM 1529 O O . VAL B 1 40 ? -10.648 -2.064 -3.42 1 98.75 40 VAL B O 1
ATOM 1532 N N . ARG B 1 41 ? -11.477 -1.257 -1.514 1 98.62 41 ARG B N 1
ATOM 1533 C CA . ARG B 1 41 ? -12.289 -0.227 -2.148 1 98.62 41 ARG B CA 1
ATOM 1534 C C . ARG B 1 41 ? -11.805 1.168 -1.771 1 98.62 41 ARG B C 1
ATOM 1536 O O . ARG B 1 41 ? -11.594 1.46 -0.591 1 98.62 41 ARG B O 1
ATOM 1543 N N . TYR B 1 42 ? -11.656 1.965 -2.779 1 98.31 42 TYR B N 1
ATOM 1544 C CA . TYR B 1 42 ? -11.172 3.324 -2.578 1 98.31 42 TYR B CA 1
ATOM 1545 C C . TYR B 1 42 ? -12.25 4.344 -2.908 1 98.31 42 TYR B C 1
ATOM 1547 O O . TYR B 1 42 ? -12.977 4.195 -3.896 1 98.31 42 TYR B O 1
ATOM 1555 N N . ALA B 1 43 ? -12.445 5.293 -2.088 1 98.44 43 ALA B N 1
ATOM 1556 C CA . ALA B 1 43 ? -13.078 6.574 -2.369 1 98.44 43 ALA B CA 1
ATOM 1557 C C . ALA B 1 43 ? -12.164 7.738 -2.006 1 98.44 43 ALA B C 1
ATOM 1559 O O . ALA B 1 43 ? -11.633 7.797 -0.892 1 98.44 43 ALA B O 1
ATOM 1560 N N . SER B 1 44 ? -11.977 8.656 -2.973 1 98.12 44 SER B N 1
ATOM 1561 C CA . SER B 1 44 ? -10.961 9.664 -2.689 1 98.12 44 SER B CA 1
ATOM 1562 C C . SER B 1 44 ? -11.32 11.008 -3.328 1 98.12 44 SER B C 1
ATOM 1564 O O . SER B 1 44 ? -12.297 11.102 -4.07 1 98.12 44 SER B O 1
ATOM 1566 N N . MET B 1 45 ? -10.602 11.969 -2.922 1 97.69 45 MET B N 1
ATOM 1567 C CA . MET B 1 45 ? -10.539 13.266 -3.598 1 97.69 45 MET B CA 1
ATOM 1568 C C . MET B 1 45 ? -9.102 13.664 -3.881 1 97.69 45 MET B C 1
ATOM 1570 O O . MET B 1 45 ? -8.242 13.586 -2.998 1 97.69 45 MET B O 1
ATOM 1574 N N . ASP B 1 46 ? -8.867 14.039 -5.102 1 95.5 46 ASP B N 1
ATOM 1575 C CA . ASP B 1 46 ? -7.508 14.422 -5.461 1 95.5 46 ASP B CA 1
ATOM 1576 C C . ASP B 1 46 ? -7.305 15.93 -5.316 1 95.5 46 ASP B C 1
ATOM 1578 O O . ASP B 1 46 ? -8.242 16.656 -4.98 1 95.5 46 ASP B O 1
ATOM 1582 N N . CYS B 1 47 ? -6.109 16.469 -5.477 1 91.94 47 CYS B N 1
ATOM 1583 C CA . CYS B 1 47 ? -5.73 17.859 -5.25 1 91.94 47 CYS B CA 1
ATOM 1584 C C . CYS B 1 47 ? -6.504 18.797 -6.176 1 91.94 47 CYS B C 1
ATOM 1586 O O . CYS B 1 47 ? -6.633 19.984 -5.895 1 91.94 47 CYS B O 1
ATOM 1588 N N . GLY B 1 48 ? -7.023 18.312 -7.277 1 91 48 GLY B N 1
ATOM 1589 C CA . GLY B 1 48 ? -7.828 19.109 -8.188 1 91 48 GLY B CA 1
ATOM 1590 C C . GLY B 1 48 ? -9.281 19.203 -7.773 1 91 48 GLY B C 1
ATOM 1591 O O . GLY B 1 48 ? -10.086 19.875 -8.43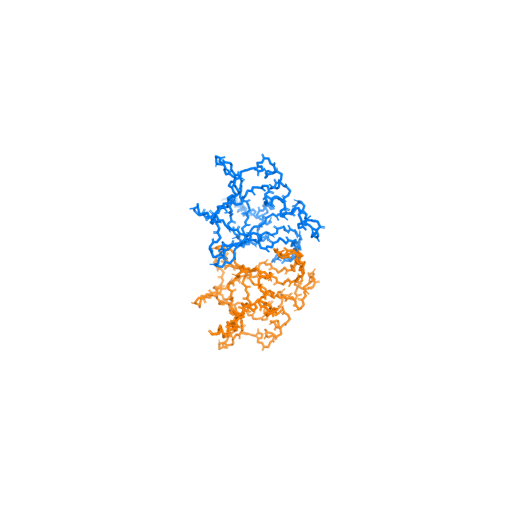8 1 91 48 GLY B O 1
ATOM 1592 N N . GLY B 1 49 ? -9.633 18.453 -6.73 1 93.38 49 GLY B N 1
ATOM 1593 C CA . GLY B 1 49 ? -10.992 18.484 -6.219 1 93.38 49 GLY B CA 1
ATOM 1594 C C . GLY B 1 49 ? -11.906 17.453 -6.867 1 93.38 49 GLY B C 1
ATOM 1595 O O . GLY B 1 49 ? -13.125 17.562 -6.781 1 93.38 49 GLY B O 1
ATOM 1596 N N . ARG B 1 50 ? -11.336 16.531 -7.504 1 95 50 ARG B N 1
ATOM 1597 C CA . ARG B 1 50 ? -12.117 15.484 -8.156 1 95 50 ARG B CA 1
ATOM 1598 C C . ARG B 1 50 ? -12.211 14.242 -7.281 1 95 50 ARG B C 1
ATOM 1600 O O . ARG B 1 50 ? -11.195 13.758 -6.773 1 95 50 ARG B O 1
ATOM 1607 N N . ALA B 1 51 ? -13.445 13.734 -7.285 1 96.06 51 ALA B N 1
ATOM 1608 C CA . ALA B 1 51 ? -13.672 12.477 -6.578 1 96.06 51 ALA B CA 1
ATOM 1609 C C . ALA B 1 51 ? -13.32 11.281 -7.461 1 96.06 51 ALA B C 1
ATOM 1611 O O . ALA B 1 51 ? -13.578 11.297 -8.664 1 96.06 51 ALA B O 1
ATOM 1612 N N . ASN B 1 52 ? -12.742 10.312 -6.895 1 96.25 52 ASN B N 1
ATOM 1613 C CA . ASN B 1 52 ? -12.406 9.055 -7.562 1 96.25 52 ASN B CA 1
ATOM 1614 C C . ASN B 1 52 ? -12.883 7.852 -6.758 1 96.25 52 ASN B C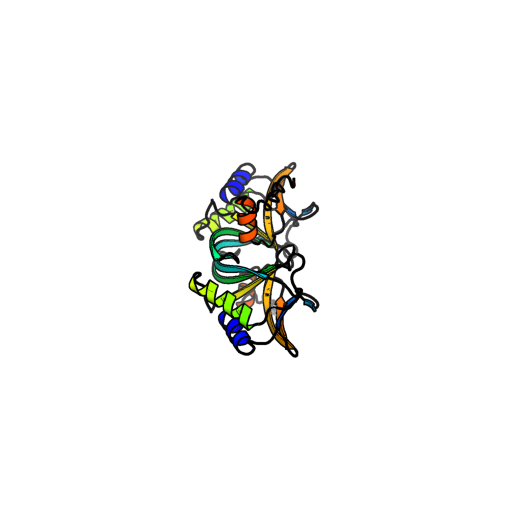 1
ATOM 1616 O O . ASN B 1 52 ? -13.062 7.945 -5.539 1 96.25 52 ASN B O 1
ATOM 1620 N N . ALA B 1 53 ? -13.164 6.828 -7.469 1 97.31 53 ALA B N 1
ATOM 1621 C CA . ALA B 1 53 ? -13.523 5.551 -6.855 1 97.31 53 ALA B CA 1
ATOM 1622 C C . ALA B 1 53 ? -13 4.379 -7.68 1 97.31 53 ALA B C 1
ATOM 1624 O O . ALA B 1 53 ? -13.133 4.367 -8.906 1 97.31 53 ALA B O 1
ATOM 1625 N N . TRP B 1 54 ? -12.375 3.459 -7.047 1 97.44 54 TRP B N 1
ATOM 1626 C CA . TRP B 1 54 ? -11.922 2.26 -7.742 1 97.44 54 TRP B CA 1
ATOM 1627 C C . TRP B 1 54 ? -11.766 1.092 -6.773 1 97.44 54 TRP B C 1
ATOM 1629 O O . TRP B 1 54 ? -12.047 1.228 -5.578 1 97.44 54 TRP B O 1
ATOM 1639 N N . ARG B 1 55 ? -11.438 -0.034 -7.309 1 98.25 55 ARG B N 1
ATOM 1640 C CA . ARG B 1 55 ? -11.266 -1.241 -6.508 1 98.25 55 ARG B CA 1
ATOM 1641 C C . ARG B 1 55 ? -9.977 -1.973 -6.891 1 98.25 55 ARG B C 1
ATOM 1643 O O . ARG B 1 55 ? -9.547 -1.912 -8.047 1 98.25 55 ARG B O 1
ATOM 1650 N N . GLU B 1 56 ? -9.438 -2.586 -5.922 1 98.75 56 GLU B N 1
ATOM 1651 C CA . GLU B 1 56 ? -8.281 -3.445 -6.133 1 98.75 56 GLU B CA 1
ATOM 1652 C C . GLU B 1 56 ? -8.469 -4.805 -5.469 1 98.75 56 GLU B C 1
ATOM 1654 O O . GLU B 1 56 ? -9.211 -4.926 -4.484 1 98.75 56 GLU B O 1
ATOM 1659 N N . THR B 1 57 ? -7.926 -5.777 -6.074 1 98.88 57 THR B N 1
ATOM 1660 C CA . THR B 1 57 ? -7.59 -7.016 -5.383 1 98.88 57 THR B CA 1
ATOM 1661 C C . THR B 1 57 ? -6.129 -7.008 -4.945 1 98.88 57 THR B C 1
ATOM 1663 O O . THR B 1 57 ? -5.23 -6.824 -5.77 1 98.88 57 THR B O 1
ATOM 1666 N N . VAL B 1 58 ? -5.902 -7.145 -3.654 1 98.81 58 VAL B N 1
ATOM 1667 C CA . VAL B 1 58 ? -4.535 -7.164 -3.139 1 98.81 58 VAL B CA 1
ATOM 1668 C C . VAL B 1 58 ? -4.219 -8.547 -2.568 1 98.81 58 VAL B C 1
ATOM 1670 O O . VAL B 1 58 ? -4.961 -9.062 -1.729 1 98.81 58 VAL B O 1
ATOM 1673 N N . ILE B 1 59 ? -3.154 -9.141 -3.039 1 98.81 59 ILE B N 1
ATOM 1674 C CA . ILE B 1 59 ? -2.699 -10.438 -2.555 1 98.81 59 ILE B CA 1
ATOM 1675 C C . ILE B 1 59 ? -1.36 -10.281 -1.835 1 98.81 59 ILE B C 1
ATOM 1677 O O . ILE B 1 59 ? -0.384 -9.812 -2.424 1 98.81 59 ILE B O 1
ATOM 1681 N N . GLN B 1 60 ? -1.359 -10.648 -0.615 1 98.5 60 GLN B N 1
ATOM 1682 C CA . GLN B 1 60 ? -0.144 -10.516 0.181 1 98.5 60 GLN B CA 1
ATOM 1683 C C . GLN B 1 60 ? 0.667 -11.805 0.167 1 98.5 60 GLN B C 1
ATOM 1685 O O . GLN B 1 60 ? 0.129 -12.883 0.417 1 98.5 60 GLN B O 1
ATOM 1690 N N . LEU B 1 61 ? 1.947 -11.664 -0.122 1 97.81 61 LEU B N 1
ATOM 1691 C CA . LEU B 1 61 ? 2.914 -12.758 -0.094 1 97.81 61 LEU B CA 1
ATOM 1692 C C . LEU B 1 61 ? 3.906 -12.578 1.049 1 97.81 61 LEU B C 1
ATOM 1694 O O . LEU B 1 61 ? 4.164 -11.453 1.479 1 97.81 61 LEU B O 1
ATOM 1698 N N . MET B 1 62 ? 4.461 -13.664 1.452 1 95 62 MET B N 1
ATOM 1699 C CA . MET B 1 62 ? 5.438 -13.641 2.537 1 95 62 MET B CA 1
ATOM 1700 C C . MET B 1 62 ? 6.547 -14.656 2.287 1 95 62 MET B C 1
ATOM 1702 O O . MET B 1 62 ? 6.293 -15.75 1.766 1 95 62 MET B O 1
ATOM 1706 N N . ASP B 1 63 ? 7.664 -14.328 2.668 1 93.06 63 ASP B N 1
ATOM 1707 C CA . ASP B 1 63 ? 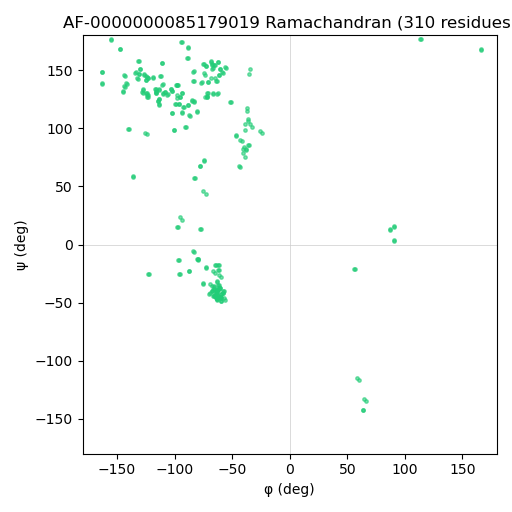8.789 -15.258 2.588 1 93.06 63 ASP B CA 1
ATOM 1708 C C . ASP B 1 63 ? 8.531 -16.516 3.41 1 93.06 63 ASP B C 1
ATOM 1710 O O . ASP B 1 63 ? 7.738 -16.484 4.355 1 93.06 63 ASP B O 1
ATOM 1714 N N . PRO B 1 64 ? 9.156 -17.562 2.912 1 88.94 64 PRO B N 1
ATOM 1715 C CA . PRO B 1 64 ? 9.008 -18.781 3.709 1 88.94 64 PRO B CA 1
ATOM 1716 C C . PRO B 1 64 ? 9.508 -18.625 5.141 1 88.94 64 PRO B C 1
ATOM 1718 O O . PRO B 1 64 ? 10.398 -17.812 5.398 1 88.94 64 PRO B O 1
ATOM 1721 N N . ARG B 1 65 ? 8.703 -19.438 5.91 1 75.69 65 ARG B N 1
ATOM 1722 C CA . ARG B 1 65 ? 9.141 -19.453 7.305 1 75.69 65 ARG B CA 1
ATOM 1723 C C . ARG B 1 65 ? 10 -20.688 7.586 1 75.69 65 ARG B C 1
ATOM 1725 O O . ARG B 1 65 ? 9.648 -21.797 7.195 1 75.69 65 ARG B O 1
ATOM 1732 N N . GLY B 1 66 ? 11.047 -20.484 8.109 1 69 66 GLY B N 1
ATOM 1733 C CA . GLY B 1 66 ? 11.844 -21.578 8.625 1 69 66 GLY B CA 1
ATOM 1734 C C . GLY B 1 66 ? 12.336 -22.531 7.543 1 69 66 GLY B C 1
ATOM 1735 O O . GLY B 1 66 ? 12.914 -22.094 6.547 1 69 66 GLY B O 1
ATOM 1736 N N . GLU B 1 67 ? 12.102 -23.875 7.934 1 67.38 67 GLU B N 1
ATOM 1737 C CA . GLU B 1 67 ? 12.711 -24.969 7.184 1 67.38 67 GLU B CA 1
ATOM 1738 C C . GLU B 1 67 ? 11.75 -25.516 6.133 1 67.38 67 GLU B C 1
ATOM 1740 O O . GLU B 1 67 ? 11.914 -26.641 5.664 1 67.38 67 GLU B O 1
ATOM 1745 N N . GLU B 1 68 ? 10.844 -24.75 5.738 1 65.75 68 GLU B N 1
ATOM 1746 C CA . GLU B 1 68 ? 9.898 -25.266 4.746 1 65.75 68 GLU B CA 1
ATOM 1747 C C . GLU B 1 68 ? 10.578 -25.5 3.404 1 65.75 68 GLU B C 1
ATOM 1749 O O . GLU B 1 68 ? 11.594 -24.875 3.092 1 65.75 68 GLU B O 1
ATOM 1754 N N . GLU B 1 69 ? 10.141 -26.531 2.801 1 68.88 69 GLU B N 1
ATOM 1755 C CA . GLU B 1 69 ? 10.688 -26.859 1.488 1 68.88 69 GLU B CA 1
ATOM 1756 C C . GLU B 1 69 ? 10.641 -25.656 0.553 1 68.88 69 GLU B C 1
ATOM 1758 O O . GLU B 1 69 ? 9.609 -24.984 0.434 1 68.88 69 GLU B O 1
ATOM 1763 N N . ALA B 1 70 ? 11.727 -25.344 0.101 1 81.69 70 ALA B N 1
ATOM 1764 C CA . ALA B 1 70 ? 11.914 -24.219 -0.802 1 81.69 70 ALA B CA 1
ATOM 1765 C C . ALA B 1 70 ? 11.492 -24.562 -2.225 1 81.69 70 ALA B C 1
ATOM 1767 O O . ALA B 1 70 ? 12.336 -24.766 -3.102 1 81.69 70 ALA B O 1
ATOM 1768 N N . VAL B 1 71 ? 10.133 -24.766 -2.393 1 90.62 71 VAL B N 1
ATOM 1769 C CA . VAL B 1 71 ? 9.602 -25.047 -3.725 1 90.62 71 VAL B CA 1
ATOM 1770 C C . VAL B 1 71 ? 8.617 -23.953 -4.125 1 90.62 71 VAL B C 1
ATOM 1772 O O . VAL B 1 71 ? 7.863 -23.453 -3.291 1 90.62 71 VAL B O 1
ATOM 1775 N N . PHE B 1 72 ? 8.688 -23.641 -5.445 1 96.38 72 PHE B N 1
ATOM 1776 C CA . PHE B 1 72 ? 7.719 -22.672 -5.941 1 96.38 72 PHE B CA 1
ATOM 1777 C C . PHE B 1 72 ? 6.316 -23.281 -5.973 1 96.38 72 PHE B C 1
ATOM 1779 O O . PHE B 1 72 ? 6.145 -24.438 -6.34 1 96.38 72 PHE B O 1
ATOM 1786 N N . MET B 1 73 ? 5.375 -22.484 -5.598 1 96.62 73 MET B N 1
ATOM 1787 C CA . MET B 1 73 ? 3.977 -22.906 -5.621 1 96.62 73 MET B CA 1
ATOM 1788 C C . MET B 1 73 ? 3.504 -23.125 -7.055 1 96.62 73 MET B C 1
ATOM 1790 O O . MET B 1 73 ? 3.738 -22.297 -7.93 1 96.62 73 MET B O 1
ATOM 1794 N N . PRO B 1 74 ? 2.891 -24.312 -7.285 1 98.38 74 PRO B N 1
ATOM 1795 C CA . PRO B 1 74 ? 2.309 -24.453 -8.625 1 98.38 74 PRO B CA 1
ATOM 1796 C C . PRO B 1 74 ? 1.123 -23.531 -8.859 1 98.38 74 PRO B C 1
ATOM 1798 O O . PRO B 1 74 ? 0.403 -23.188 -7.914 1 98.38 74 PRO B O 1
ATOM 1801 N N . VAL B 1 75 ? 0.848 -23.188 -10.094 1 98.75 75 VAL B N 1
ATOM 1802 C CA . VAL B 1 75 ? -0.235 -22.297 -10.492 1 98.75 75 VAL B CA 1
ATOM 1803 C C . VAL B 1 75 ? -1.568 -22.844 -9.992 1 98.75 75 VAL B C 1
ATOM 1805 O O . VAL B 1 75 ? -2.4 -22.094 -9.469 1 98.75 75 VAL B O 1
ATOM 1808 N N . ARG B 1 76 ? -1.757 -24.109 -10.062 1 98.62 76 ARG B N 1
ATOM 1809 C CA . ARG B 1 76 ? -3.023 -24.719 -9.664 1 98.62 76 ARG B CA 1
ATOM 1810 C C . ARG B 1 76 ? -3.299 -24.5 -8.18 1 98.62 76 ARG B C 1
ATOM 1812 O O . ARG B 1 76 ? -4.449 -24.328 -7.777 1 98.62 76 ARG B O 1
ATOM 1819 N N . LYS B 1 77 ? -2.248 -24.578 -7.391 1 97.94 77 LYS B N 1
ATOM 1820 C CA . LYS B 1 77 ? -2.432 -24.328 -5.961 1 97.94 77 LYS B CA 1
ATOM 1821 C C . LYS B 1 77 ? -2.826 -22.891 -5.695 1 97.94 77 LYS B C 1
ATOM 1823 O O . LYS B 1 77 ? -3.725 -22.609 -4.895 1 97.94 77 LYS B O 1
ATOM 1828 N N . PHE B 1 78 ? -2.172 -21.938 -6.336 1 98.5 78 PHE B N 1
ATOM 1829 C CA . PHE B 1 78 ? -2.514 -20.531 -6.219 1 98.5 78 PHE B CA 1
ATOM 1830 C C . PHE B 1 78 ? -3.973 -20.297 -6.594 1 98.5 78 PHE B C 1
ATOM 1832 O O . PHE B 1 78 ? -4.699 -19.594 -5.879 1 98.5 78 PHE B O 1
ATOM 1839 N N . LEU B 1 79 ? -4.406 -20.859 -7.727 1 98.75 79 LEU B N 1
ATOM 1840 C CA . LEU B 1 79 ? -5.777 -20.703 -8.195 1 98.75 79 LEU B CA 1
ATOM 1841 C C . LEU B 1 79 ? -6.766 -21.281 -7.184 1 98.75 79 LEU B C 1
ATOM 1843 O O . LEU B 1 79 ? -7.84 -20.719 -6.973 1 98.75 79 LEU B O 1
ATOM 1847 N N . SER B 1 80 ? -6.387 -22.359 -6.57 1 98.12 80 SER B N 1
ATOM 1848 C CA . SER B 1 80 ? -7.254 -22.969 -5.562 1 98.12 80 SER B CA 1
ATOM 1849 C C . SER B 1 80 ? -7.406 -22.062 -4.344 1 98.12 80 SER B C 1
ATOM 1851 O O . SER B 1 80 ? -8.5 -21.938 -3.801 1 98.12 80 SER B O 1
ATOM 1853 N N . ILE B 1 81 ? -6.266 -21.484 -3.906 1 97.81 81 ILE B N 1
ATOM 1854 C CA . ILE B 1 81 ? -6.297 -20.547 -2.789 1 97.81 81 ILE B CA 1
ATOM 1855 C C . ILE B 1 81 ? -7.195 -19.375 -3.135 1 97.81 81 ILE B C 1
ATOM 1857 O O . ILE B 1 81 ? -8.062 -18.984 -2.346 1 97.81 81 ILE B O 1
ATOM 1861 N N . TYR B 1 82 ? -7.062 -18.828 -4.301 1 98.5 82 TYR B N 1
ATOM 1862 C CA . TYR B 1 82 ? -7.863 -17.688 -4.73 1 98.5 82 TYR B CA 1
ATOM 1863 C C . TYR B 1 82 ? -9.352 -18.031 -4.73 1 98.5 82 TYR B C 1
ATOM 1865 O O . TYR B 1 82 ? -10.172 -17.266 -4.227 1 98.5 82 TYR B O 1
ATOM 1873 N N . ARG B 1 83 ? -9.695 -19.219 -5.281 1 97.5 83 ARG B N 1
ATOM 1874 C CA . ARG B 1 83 ? -11.094 -19.625 -5.391 1 97.5 83 ARG B CA 1
ATOM 1875 C C . ARG B 1 83 ? -11.727 -19.797 -4.012 1 97.5 83 ARG B C 1
ATOM 1877 O O . ARG B 1 83 ? -12.883 -19.422 -3.803 1 97.5 83 ARG B O 1
ATOM 1884 N N . ARG B 1 84 ? -11.008 -20.328 -3.16 1 97.12 84 ARG B N 1
ATOM 1885 C CA . ARG B 1 84 ? -11.516 -20.484 -1.802 1 97.12 84 ARG B CA 1
ATOM 1886 C C . ARG B 1 84 ? -11.844 -19.141 -1.171 1 97.12 84 ARG B C 1
ATOM 1888 O O . ARG B 1 84 ? -12.898 -18.969 -0.565 1 97.12 84 ARG B O 1
ATOM 1895 N N . VAL B 1 85 ? -10.922 -18.203 -1.342 1 97.62 85 VAL B N 1
ATOM 1896 C CA . VAL B 1 85 ? -11.125 -16.875 -0.762 1 97.62 85 VAL B CA 1
ATOM 1897 C C . VAL B 1 85 ? -12.281 -16.172 -1.467 1 97.62 85 VAL B C 1
ATOM 1899 O O . VAL B 1 85 ? -13.117 -15.539 -0.819 1 97.62 85 VAL B O 1
ATOM 1902 N N . ALA B 1 86 ? -12.352 -16.328 -2.766 1 97.25 86 ALA B N 1
ATOM 1903 C CA . ALA B 1 86 ? -13.383 -15.672 -3.57 1 97.25 86 ALA B CA 1
ATOM 1904 C C . ALA B 1 86 ? -14.773 -16.172 -3.207 1 97.25 86 ALA B C 1
ATOM 1906 O O . ALA B 1 86 ? -15.773 -15.531 -3.527 1 97.25 86 ALA B O 1
ATOM 1907 N N . ALA B 1 87 ? -14.859 -17.281 -2.566 1 95.38 87 ALA B N 1
ATOM 1908 C CA . ALA B 1 87 ? -16.141 -17.828 -2.115 1 95.38 87 ALA B CA 1
ATOM 1909 C C . ALA B 1 87 ? -16.688 -17.031 -0.933 1 95.38 87 ALA B C 1
ATOM 1911 O O . ALA B 1 87 ? -17.891 -17.031 -0.682 1 95.38 87 ALA B O 1
ATOM 1912 N N . SER B 1 88 ? -15.812 -16.266 -0.234 1 95.62 88 SER B N 1
ATOM 1913 C CA . SER B 1 88 ? -16.234 -15.602 0.996 1 95.62 88 SER B CA 1
ATOM 1914 C C . SER B 1 88 ? -16.016 -14.102 0.911 1 95.62 88 SER B C 1
ATOM 1916 O O . SER B 1 88 ? -16.578 -13.336 1.694 1 95.62 88 SER B O 1
ATOM 1918 N N . VAL B 1 89 ? -15.125 -13.711 0.129 1 97.56 89 VAL B N 1
ATOM 1919 C CA . VAL B 1 89 ? -14.797 -12.297 -0.059 1 97.56 89 VAL B CA 1
ATOM 1920 C C . VAL B 1 89 ? -15.25 -11.844 -1.444 1 97.56 89 VAL B C 1
ATOM 1922 O O . VAL B 1 89 ? -14.984 -12.516 -2.443 1 97.56 89 VAL B O 1
ATOM 1925 N N . ALA B 1 90 ? -15.961 -10.742 -1.526 1 96.88 90 ALA B N 1
ATOM 1926 C CA . ALA B 1 90 ? -16.516 -10.242 -2.783 1 96.88 90 ALA B CA 1
ATOM 1927 C C . ALA B 1 90 ? -15.43 -9.625 -3.658 1 96.88 90 ALA B C 1
ATOM 1929 O O . ALA B 1 90 ? -15.445 -8.422 -3.924 1 96.88 90 ALA B O 1
ATOM 1930 N N . LEU B 1 91 ? -14.578 -10.477 -4.219 1 98.31 91 LEU B N 1
ATOM 1931 C CA . LEU B 1 91 ? -13.531 -10.023 -5.137 1 98.31 91 LEU B CA 1
ATOM 1932 C C . LEU B 1 91 ? -14.117 -9.703 -6.508 1 98.31 91 LEU B C 1
ATOM 1934 O O . LEU B 1 91 ? -15.008 -10.406 -6.984 1 98.31 91 LEU B O 1
ATOM 1938 N N . GLU B 1 92 ? -13.664 -8.68 -7.082 1 97.56 92 GLU B N 1
ATOM 1939 C CA . GLU B 1 92 ? -14.172 -8.219 -8.375 1 97.56 92 GLU B CA 1
ATOM 1940 C C . GLU B 1 92 ? -13.172 -8.508 -9.492 1 97.56 92 GLU B C 1
ATOM 1942 O O . GLU B 1 92 ? -12.023 -8.07 -9.43 1 97.56 92 GLU B O 1
ATOM 1947 N N . GLY B 1 93 ? -13.641 -9.156 -10.57 1 97.62 93 GLY B N 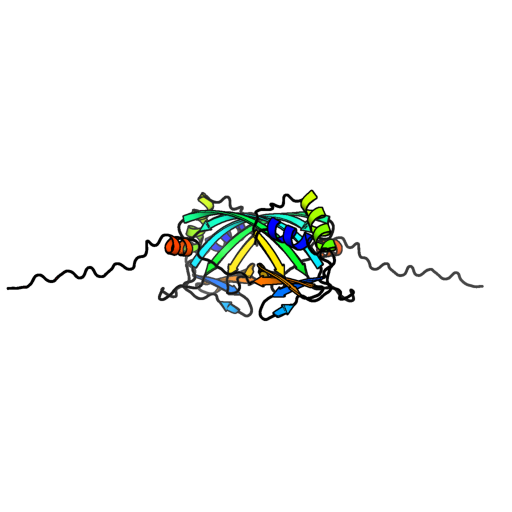1
ATOM 1948 C CA . GLY B 1 93 ? -12.773 -9.508 -11.68 1 97.62 93 GLY B CA 1
ATOM 1949 C C . GLY B 1 93 ? -12.148 -8.305 -12.359 1 97.62 93 GLY B C 1
ATOM 1950 O O . GLY B 1 93 ? -11.008 -8.367 -12.82 1 97.62 93 GLY B O 1
ATOM 1951 N N . ALA B 1 94 ? -12.867 -7.219 -12.438 1 98.12 94 ALA B N 1
ATOM 1952 C CA . ALA B 1 94 ? -12.414 -6.02 -13.141 1 98.12 94 ALA B CA 1
ATOM 1953 C C . ALA B 1 94 ? -11.445 -5.211 -12.281 1 98.12 94 ALA B C 1
ATOM 1955 O O . ALA B 1 94 ? -10.789 -4.289 -12.773 1 98.12 94 ALA B O 1
ATOM 1956 N N . ALA B 1 95 ? -11.328 -5.508 -11.016 1 98.56 95 ALA B N 1
ATOM 1957 C CA . ALA B 1 95 ? -10.438 -4.781 -10.109 1 98.56 95 ALA B CA 1
ATOM 1958 C C . ALA B 1 95 ? -8.977 -4.953 -10.516 1 98.56 95 ALA B C 1
ATOM 1960 O O . ALA B 1 95 ? -8.562 -6.039 -10.93 1 98.56 95 ALA B O 1
ATOM 1961 N N . GLU B 1 96 ? -8.25 -3.82 -10.375 1 97.62 96 GLU B N 1
ATOM 1962 C CA . GLU B 1 96 ? -6.809 -3.945 -10.57 1 97.62 96 GLU B CA 1
ATOM 1963 C C . GLU B 1 96 ? -6.191 -4.902 -9.555 1 97.62 96 GLU B C 1
ATOM 1965 O O . GLU B 1 96 ? -6.613 -4.941 -8.398 1 97.62 96 GLU B O 1
ATOM 1970 N N . LEU B 1 97 ? -5.191 -5.602 -10.016 1 98.81 97 LEU B N 1
ATOM 1971 C CA . LEU B 1 97 ? -4.527 -6.578 -9.164 1 98.81 97 LEU B CA 1
ATOM 1972 C C . LEU B 1 97 ? -3.207 -6.031 -8.633 1 98.81 97 LEU B C 1
ATOM 1974 O O . LEU B 1 97 ? -2.428 -5.441 -9.391 1 98.81 97 LEU B O 1
ATOM 1978 N N . ARG B 1 98 ? -2.994 -6.164 -7.336 1 98.75 98 ARG B N 1
ATOM 1979 C CA . ARG B 1 98 ? -1.747 -5.801 -6.672 1 98.75 98 ARG B CA 1
ATOM 1980 C C . ARG B 1 98 ? -1.2 -6.969 -5.859 1 98.75 98 ARG B C 1
ATOM 1982 O O . ARG B 1 98 ? -1.967 -7.77 -5.32 1 98.75 98 ARG B O 1
ATOM 1989 N N . PHE B 1 99 ? 0.092 -7.027 -5.812 1 98.81 99 PHE B N 1
ATOM 1990 C CA . PHE B 1 99 ? 0.752 -7.949 -4.898 1 98.81 99 PHE B CA 1
ATOM 1991 C C . PHE B 1 99 ? 1.532 -7.191 -3.832 1 98.81 99 PHE B C 1
ATOM 1993 O O . PHE B 1 99 ? 2.344 -6.32 -4.152 1 98.81 99 PHE B O 1
ATOM 2000 N N . GLU B 1 100 ? 1.226 -7.453 -2.629 1 98.62 100 GLU B N 1
ATOM 2001 C CA . GLU B 1 100 ? 1.939 -6.867 -1.5 1 98.62 100 GLU B CA 1
ATOM 2002 C C . GLU B 1 100 ? 3.037 -7.797 -0.995 1 98.62 100 GLU B C 1
ATOM 2004 O O . GLU B 1 100 ? 2.781 -8.969 -0.714 1 98.62 100 GLU B O 1
ATOM 2009 N N . TYR B 1 101 ? 4.305 -7.27 -0.884 1 97.88 101 TYR B N 1
ATOM 2010 C CA . TYR B 1 101 ? 5.441 -8.102 -0.513 1 97.88 101 TYR B CA 1
ATOM 2011 C C . TYR B 1 101 ? 6.617 -7.25 -0.05 1 97.88 101 TYR B C 1
ATOM 2013 O O . TYR B 1 101 ? 6.781 -6.113 -0.497 1 97.88 101 TYR B O 1
ATOM 2021 N N . GLY B 1 102 ? 7.367 -7.852 0.88 1 95.81 102 GLY B N 1
ATOM 2022 C CA . GLY B 1 102 ? 8.664 -7.27 1.177 1 95.81 102 GLY B CA 1
ATOM 2023 C C . GLY B 1 102 ? 8.758 -6.699 2.58 1 95.81 102 GLY B C 1
ATOM 2024 O O . GLY B 1 102 ? 7.801 -6.781 3.354 1 95.81 102 GLY B O 1
ATOM 2025 N N . ASN B 1 103 ? 9.984 -6.238 2.855 1 93.75 103 ASN B N 1
ATOM 2026 C CA . ASN B 1 103 ? 10.305 -5.539 4.094 1 93.75 103 ASN B CA 1
ATOM 2027 C C . ASN B 1 103 ? 11.242 -4.359 3.842 1 93.75 103 ASN B C 1
ATOM 2029 O O . ASN B 1 103 ? 12.461 -4.52 3.812 1 93.75 103 ASN B O 1
ATOM 2033 N N . PRO B 1 104 ? 10.57 -3.189 3.793 1 96.19 104 PRO B N 1
ATOM 2034 C CA . PRO B 1 104 ? 9.164 -2.846 4 1 96.19 104 PRO B CA 1
ATOM 2035 C C . PRO B 1 104 ? 8.25 -3.391 2.902 1 96.19 104 PRO B C 1
ATOM 2037 O O . PRO B 1 104 ? 8.719 -3.674 1.796 1 96.19 104 PRO B O 1
ATOM 2040 N N . ALA B 1 105 ? 6.992 -3.529 3.232 1 97.38 105 ALA B N 1
ATOM 2041 C CA . ALA B 1 105 ? 6.004 -4.055 2.297 1 97.38 105 ALA B CA 1
ATOM 2042 C C . ALA B 1 105 ? 5.691 -3.043 1.198 1 97.38 105 ALA B C 1
ATOM 2044 O O . ALA B 1 105 ? 5.383 -1.884 1.484 1 97.38 105 ALA B O 1
ATOM 2045 N N . LEU B 1 106 ? 5.809 -3.49 -0.042 1 97.56 106 LEU B N 1
ATOM 2046 C CA . LEU B 1 106 ? 5.426 -2.721 -1.22 1 97.56 106 LEU B CA 1
ATOM 2047 C C . LEU B 1 106 ? 4.207 -3.336 -1.898 1 97.56 106 LEU B C 1
ATOM 2049 O O . LEU B 1 106 ? 4.016 -4.551 -1.855 1 97.56 106 LEU B O 1
ATOM 2053 N N . ARG B 1 107 ? 3.41 -2.5 -2.422 1 98 107 ARG B N 1
ATOM 2054 C CA . ARG B 1 107 ? 2.262 -2.955 -3.199 1 98 107 ARG B CA 1
ATOM 2055 C C . ARG B 1 107 ? 2.541 -2.859 -4.695 1 98 107 ARG B C 1
ATOM 2057 O O . ARG B 1 107 ? 2.248 -1.84 -5.324 1 98 107 ARG B O 1
ATOM 2064 N N . TYR B 1 108 ? 2.902 -3.934 -5.273 1 98.5 108 TYR B N 1
ATOM 2065 C CA . TYR B 1 108 ? 3.359 -3.988 -6.66 1 98.5 108 TYR B CA 1
ATOM 2066 C C . TYR B 1 108 ? 2.178 -4.062 -7.621 1 98.5 108 TYR B C 1
ATOM 2068 O O . TYR B 1 108 ? 1.137 -4.637 -7.289 1 98.5 108 TYR B O 1
ATOM 2076 N N . ARG B 1 109 ? 2.4 -3.504 -8.773 1 98.06 109 ARG B N 1
ATOM 2077 C CA . ARG B 1 109 ? 1.522 -3.75 -9.914 1 98.06 109 ARG B CA 1
ATOM 2078 C C . ARG B 1 109 ? 1.991 -4.961 -10.711 1 98.06 109 ARG B C 1
ATOM 2080 O O . ARG B 1 109 ? 3.135 -5.402 -10.57 1 98.06 109 ARG B O 1
ATOM 2087 N N . VAL B 1 110 ? 1.069 -5.48 -11.484 1 98.38 110 VAL B N 1
ATOM 2088 C CA . VAL B 1 110 ? 1.456 -6.559 -12.391 1 98.38 110 VAL B CA 1
ATOM 2089 C C . VAL B 1 110 ? 1.821 -5.98 -13.758 1 98.38 110 VAL B C 1
ATOM 2091 O O . VAL B 1 110 ? 0.958 -5.469 -14.469 1 98.38 110 VAL B O 1
ATOM 2094 N N . GLY B 1 111 ? 3.098 -6.105 -14.094 1 96.94 111 GLY B N 1
ATOM 2095 C CA . GLY B 1 111 ? 3.588 -5.543 -15.344 1 96.94 111 GLY B CA 1
ATOM 2096 C C . GLY B 1 111 ? 3.439 -6.484 -16.516 1 96.94 111 GLY B C 1
ATOM 2097 O O . GLY B 1 111 ? 3.508 -6.059 -17.672 1 96.94 111 GLY B O 1
ATOM 2098 N N . GLY B 1 112 ? 3.354 -7.828 -16.172 1 96.75 112 GLY B N 1
ATOM 2099 C CA . GLY B 1 112 ? 3.234 -8.82 -17.234 1 96.75 112 GLY B CA 1
ATOM 2100 C C . GLY B 1 112 ? 3.482 -10.234 -16.75 1 96.75 112 GLY B C 1
ATOM 2101 O O . GLY B 1 112 ? 3.902 -10.445 -15.617 1 96.75 112 GLY B O 1
ATOM 2102 N N . LEU B 1 113 ? 3.143 -11.102 -17.594 1 97.94 113 LEU B N 1
ATOM 2103 C CA . LEU B 1 113 ? 3.352 -12.523 -17.375 1 97.94 113 LEU B CA 1
ATOM 2104 C C . LEU B 1 113 ? 4.152 -13.141 -18.531 1 97.94 113 LEU B C 1
ATOM 2106 O O . LEU B 1 113 ? 3.979 -12.766 -19.688 1 97.94 113 LEU B O 1
ATOM 2110 N N . GLU B 1 114 ? 5.027 -14.047 -18.125 1 97.25 114 GLU B N 1
ATOM 2111 C CA . GLU B 1 114 ? 5.855 -14.711 -19.125 1 97.25 114 GLU B CA 1
ATOM 2112 C C . GLU B 1 114 ? 6.082 -16.172 -18.781 1 97.25 114 GLU B C 1
ATOM 2114 O O . GLU B 1 114 ? 6.398 -16.5 -17.625 1 97.25 114 GLU B O 1
ATOM 2119 N N . VAL B 1 115 ? 5.957 -17.031 -19.797 1 98.12 115 VAL B N 1
ATOM 2120 C CA . VAL B 1 115 ? 6.324 -18.438 -19.609 1 98.12 115 VAL B CA 1
ATOM 2121 C C . VAL B 1 115 ? 7.824 -18.609 -19.828 1 98.12 115 VAL B C 1
ATOM 2123 O O . VAL B 1 115 ? 8.359 -18.172 -20.844 1 98.12 115 VAL B O 1
ATOM 2126 N N . GLN B 1 116 ? 8.477 -19.109 -18.891 1 97.62 116 GLN B N 1
ATOM 2127 C CA . GLN B 1 116 ? 9.883 -19.484 -18.969 1 97.62 116 GLN B CA 1
ATOM 2128 C C . GLN B 1 116 ? 10.078 -20.953 -18.594 1 97.62 116 GLN B C 1
ATOM 2130 O O . GLN B 1 116 ? 10.266 -21.281 -17.406 1 97.62 116 GLN B O 1
ATOM 2135 N N . GLY B 1 117 ? 10.117 -21.875 -19.656 1 97.69 117 GLY B N 1
ATOM 2136 C CA . GLY B 1 117 ? 10.203 -23.281 -19.359 1 97.69 117 GLY B CA 1
ATOM 2137 C C . GLY B 1 117 ? 9.039 -23.797 -18.531 1 97.69 117 GLY B C 1
ATOM 2138 O O . GLY B 1 117 ? 7.879 -23.656 -18.922 1 97.69 117 GLY B O 1
ATOM 2139 N N . GLU B 1 118 ? 9.32 -24.25 -17.344 1 98 118 GLU B N 1
ATOM 2140 C CA . GLU B 1 118 ? 8.312 -24.844 -16.469 1 98 118 GLU B CA 1
ATOM 2141 C C . GLU B 1 118 ? 7.785 -23.828 -15.461 1 98 118 GLU B C 1
ATOM 2143 O O . GLU B 1 118 ? 7.105 -24.188 -14.5 1 98 118 GLU B O 1
ATOM 2148 N N . ALA B 1 119 ? 8.086 -22.578 -15.781 1 98.38 119 ALA B N 1
ATOM 2149 C CA . ALA B 1 119 ? 7.652 -21.531 -14.867 1 98.38 119 ALA B CA 1
ATOM 2150 C C . ALA B 1 119 ? 6.777 -20.5 -15.586 1 98.38 119 ALA B C 1
ATOM 2152 O O . ALA B 1 119 ? 6.957 -20.25 -16.781 1 98.38 119 ALA B O 1
ATOM 2153 N N . LEU B 1 120 ? 5.805 -20.016 -14.891 1 98.75 120 LEU B N 1
ATOM 2154 C CA . LEU B 1 120 ? 5.098 -18.781 -15.227 1 98.75 120 LEU B CA 1
ATOM 2155 C C . LEU B 1 120 ? 5.566 -17.625 -14.352 1 98.75 120 LEU B C 1
ATOM 2157 O O . LEU B 1 120 ? 5.328 -17.625 -13.141 1 98.75 120 LEU B O 1
ATOM 2161 N N . VAL B 1 121 ? 6.23 -16.656 -14.992 1 98.56 121 VAL B N 1
ATOM 2162 C CA . VAL B 1 121 ? 6.863 -15.57 -14.258 1 98.56 121 VAL B CA 1
ATOM 2163 C C . VAL B 1 121 ? 5.965 -14.336 -14.281 1 98.56 121 VAL B C 1
ATOM 2165 O O . VAL B 1 121 ? 5.551 -13.883 -15.352 1 98.56 121 VAL B O 1
ATOM 2168 N N . VAL B 1 122 ? 5.57 -13.859 -13.141 1 98.81 122 VAL B N 1
ATOM 2169 C CA . VAL B 1 122 ? 4.828 -12.609 -12.969 1 98.81 122 VAL B CA 1
ATOM 2170 C C . VAL B 1 122 ? 5.805 -11.461 -12.734 1 98.81 122 VAL B C 1
ATOM 2172 O O . VAL B 1 122 ? 6.543 -11.453 -11.75 1 98.81 122 VAL B O 1
ATOM 2175 N N . HIS B 1 123 ? 5.805 -10.516 -13.594 1 98.38 123 HIS B N 1
ATOM 2176 C CA . HIS B 1 123 ? 6.66 -9.344 -13.445 1 98.38 123 HIS B CA 1
ATOM 2177 C C . HIS B 1 123 ? 5.965 -8.258 -12.633 1 98.38 123 HIS B C 1
ATOM 2179 O O . HIS B 1 123 ? 4.934 -7.727 -13.055 1 98.38 123 HIS B O 1
ATOM 2185 N N . LEU B 1 124 ? 6.629 -7.938 -11.531 1 98.5 124 LEU B N 1
ATOM 2186 C CA . LEU B 1 124 ? 6.055 -6.965 -10.602 1 98.5 124 LEU B CA 1
ATOM 2187 C C . LEU B 1 124 ? 6.73 -5.605 -10.75 1 98.5 124 LEU B C 1
ATOM 2189 O O . LEU B 1 124 ? 7.961 -5.523 -10.789 1 98.5 124 LEU B O 1
ATOM 2193 N N . LEU B 1 125 ? 5.898 -4.598 -10.797 1 98 125 LEU B N 1
ATOM 2194 C CA . LEU B 1 125 ? 6.363 -3.221 -10.891 1 98 125 LEU B CA 1
ATOM 2195 C C . LEU B 1 125 ? 6.086 -2.461 -9.602 1 98 125 LEU B C 1
ATOM 2197 O O . LEU B 1 125 ? 5.023 -2.617 -9 1 98 125 LEU B O 1
ATOM 2201 N N . PRO B 1 126 ? 7.062 -1.692 -9.203 1 97.19 126 PRO B N 1
ATOM 2202 C CA . PRO B 1 126 ? 6.867 -0.953 -7.957 1 97.19 126 PRO B CA 1
ATOM 2203 C C . PRO B 1 126 ? 5.754 0.085 -8.055 1 97.19 126 PRO B C 1
ATOM 2205 O O . PRO B 1 126 ? 5.453 0.573 -9.148 1 97.19 126 PRO B O 1
ATOM 2208 N N . PRO B 1 127 ? 5.156 0.419 -6.891 1 96.5 127 PRO B N 1
ATOM 2209 C CA . PRO B 1 127 ? 4.129 1.461 -6.875 1 96.5 127 PRO B CA 1
ATOM 2210 C C . PRO B 1 127 ? 4.707 2.867 -7.008 1 96.5 127 PRO B C 1
ATOM 2212 O O . PRO B 1 127 ? 5.883 3.086 -6.699 1 96.5 127 PRO B O 1
ATOM 2215 N N . GLN B 1 128 ? 3.859 3.748 -7.496 1 94.38 128 GLN B N 1
ATOM 2216 C CA . GLN B 1 128 ? 4.238 5.152 -7.629 1 94.38 128 GLN B CA 1
ATOM 2217 C C . GLN B 1 128 ? 3.156 6.066 -7.062 1 94.38 128 GLN B C 1
ATOM 2219 O O . GLN B 1 128 ? 1.967 5.758 -7.145 1 94.38 128 GLN B O 1
ATOM 2224 N N . VAL B 1 129 ? 3.645 7.113 -6.445 1 91.19 129 VAL B N 1
ATOM 2225 C CA . VAL B 1 129 ? 2.689 8.172 -6.141 1 91.19 129 VAL B CA 1
ATOM 2226 C C . VAL B 1 129 ? 2.328 8.93 -7.418 1 91.19 129 VAL B C 1
ATOM 2228 O O . VAL B 1 129 ? 3.137 9.016 -8.344 1 91.19 129 VAL B O 1
ATOM 2231 N N . ALA B 1 130 ? 1.081 9.344 -7.426 1 88.12 130 ALA B N 1
ATOM 2232 C CA . ALA B 1 130 ? 0.643 10.047 -8.625 1 88.12 130 ALA B CA 1
ATOM 2233 C C . ALA B 1 130 ? -0.279 11.211 -8.273 1 88.12 130 ALA B C 1
ATOM 2235 O O . ALA B 1 130 ? -1.056 11.133 -7.32 1 88.12 130 ALA B O 1
ATOM 2236 N N . CYS B 1 131 ? -0.043 12.273 -8.961 1 87.44 131 CYS B N 1
ATOM 2237 C CA . CYS B 1 131 ? -1.026 13.352 -8.922 1 87.44 131 CYS B CA 1
ATOM 2238 C C . CYS B 1 131 ? -2.061 13.188 -10.031 1 87.44 131 CYS B C 1
ATOM 2240 O O . CYS B 1 131 ? -1.815 13.57 -11.172 1 87.44 131 CYS B O 1
ATOM 2242 N N . LYS B 1 132 ? -3.184 12.711 -9.703 1 87.62 132 LYS B N 1
ATOM 2243 C CA . LYS B 1 132 ? -4.223 12.398 -10.68 1 87.62 132 LYS B CA 1
ATOM 2244 C C . LYS B 1 132 ? -4.699 13.656 -11.406 1 87.62 132 LYS B C 1
ATOM 2246 O O . LYS B 1 132 ? -5.105 13.594 -12.57 1 87.62 132 LYS B O 1
ATOM 2251 N N . ALA B 1 133 ? -4.672 14.758 -10.734 1 83.31 133 ALA B N 1
ATOM 2252 C CA . ALA B 1 133 ? -5.07 16.016 -11.359 1 83.31 133 ALA B CA 1
ATOM 2253 C C . ALA B 1 133 ? -4.133 16.391 -12.5 1 83.31 133 ALA B C 1
ATOM 2255 O O . ALA B 1 133 ? -4.582 16.766 -13.586 1 83.31 133 ALA B O 1
ATOM 2256 N N . THR B 1 134 ? -2.832 16.266 -12.219 1 82.75 134 THR B N 1
ATOM 2257 C CA . THR B 1 134 ? -1.842 16.578 -13.242 1 82.75 134 THR B CA 1
ATOM 2258 C C . THR B 1 134 ? -1.934 15.594 -14.406 1 82.75 134 THR B C 1
ATOM 2260 O O . THR B 1 134 ? -1.789 15.984 -15.57 1 82.75 134 THR B O 1
ATOM 2263 N N . ASP B 1 135 ? -2.23 14.328 -14.07 1 82.94 135 ASP B N 1
ATOM 2264 C CA . ASP B 1 135 ? -2.369 13.312 -15.102 1 82.94 135 ASP B CA 1
ATOM 2265 C C . ASP B 1 135 ? -3.537 13.625 -16.031 1 82.94 135 ASP B C 1
ATOM 2267 O O . ASP B 1 135 ? -3.432 13.453 -17.25 1 82.94 135 ASP B O 1
ATOM 2271 N N . ARG B 1 136 ? -4.625 14.117 -15.461 1 82.62 136 ARG B N 1
ATOM 2272 C CA . ARG B 1 136 ? -5.797 14.484 -16.25 1 82.62 136 ARG B CA 1
ATOM 2273 C C . ARG B 1 136 ? -5.523 15.719 -17.094 1 82.62 136 ARG B C 1
ATOM 2275 O O . ARG B 1 136 ? -5.996 15.82 -18.219 1 82.62 136 ARG B O 1
ATOM 2282 N N . ALA B 1 137 ? -4.832 16.703 -16.438 1 77.56 137 ALA B N 1
ATOM 2283 C CA . ALA B 1 137 ? -4.516 17.938 -17.156 1 77.56 137 ALA B CA 1
ATOM 2284 C C . ALA B 1 137 ? -3.65 17.656 -18.375 1 77.56 137 ALA B C 1
ATOM 2286 O O . ALA B 1 137 ? -3.848 18.25 -19.438 1 77.56 137 ALA B O 1
ATOM 2287 N N . LYS B 1 138 ? -2.781 16.766 -18.281 1 74.38 138 LYS B N 1
ATOM 2288 C CA . LYS B 1 138 ? -1.917 16.391 -19.406 1 74.38 138 LYS B CA 1
ATOM 2289 C C . LYS B 1 138 ? -2.715 15.688 -20.5 1 74.38 138 LYS B C 1
ATOM 2291 O O . LYS B 1 138 ? -2.461 15.906 -21.688 1 74.38 138 LYS B O 1
ATOM 2296 N N . GLU B 1 139 ? -3.693 14.938 -20.109 1 70.81 139 GLU B N 1
ATOM 2297 C CA . GLU B 1 139 ? -4.52 14.203 -21.062 1 70.81 139 GLU B CA 1
ATOM 2298 C C . GLU B 1 139 ? -5.504 15.133 -21.781 1 70.81 139 GLU B C 1
ATOM 2300 O O . GLU B 1 139 ? -5.867 14.906 -22.922 1 70.81 139 GLU B O 1
ATOM 2305 N N . ALA B 1 140 ? -6.004 16.203 -21.078 1 66.75 140 ALA B N 1
ATOM 2306 C CA . ALA B 1 140 ? -6.961 17.125 -21.672 1 66.75 140 ALA B CA 1
ATOM 2307 C C . ALA B 1 140 ? -6.27 18.109 -22.609 1 66.75 140 ALA B C 1
ATOM 2309 O O . ALA B 1 140 ? -6.926 18.781 -23.406 1 66.75 140 ALA B O 1
ATOM 2310 N N . GLY B 1 141 ? -5.043 17.875 -22.984 1 53.44 141 GLY B N 1
ATOM 2311 C CA . GLY B 1 141 ? -4.363 18.672 -23.984 1 53.44 141 GLY B CA 1
ATOM 2312 C C . GLY B 1 141 ? -4.32 20.156 -23.625 1 53.44 141 GLY B C 1
ATOM 2313 O O . GLY B 1 141 ? -3.863 20.984 -24.422 1 53.44 141 GLY B O 1
ATOM 2314 N N . CYS B 1 142 ? -5.145 20.625 -22.812 1 45.09 142 CYS B N 1
ATOM 2315 C CA . CYS B 1 142 ? -5.387 22.062 -22.703 1 45.09 142 CYS B CA 1
ATOM 2316 C C . CYS B 1 142 ? -4.121 22.797 -22.281 1 45.09 142 CYS B C 1
ATOM 2318 O O . CYS B 1 142 ? -4.094 24.031 -22.266 1 45.09 142 CYS B O 1
ATOM 2320 N N . CYS B 1 143 ? -3.234 22.219 -21.625 1 46.5 143 CYS B N 1
ATOM 2321 C CA . CYS B 1 143 ? -2.119 23.094 -21.312 1 46.5 143 CYS B CA 1
ATOM 2322 C C . CYS B 1 143 ? -1.235 23.312 -22.531 1 46.5 143 CYS B C 1
ATOM 2324 O O . CYS B 1 143 ? -0.293 22.562 -22.766 1 46.5 143 CYS B O 1
ATOM 2326 N N . ASP B 1 144 ? -1.802 23.578 -23.641 1 36.31 144 ASP B N 1
ATOM 2327 C CA . ASP B 1 144 ? -1.011 24.172 -24.719 1 36.31 144 ASP B CA 1
ATOM 2328 C C . ASP B 1 144 ? -0.165 25.328 -24.203 1 36.31 144 ASP B C 1
ATOM 2330 O O . ASP B 1 144 ? -0.678 26.219 -23.516 1 36.31 144 ASP B O 1
ATOM 2334 N N . PRO B 1 145 ? 1.057 25.172 -23.828 1 38.09 145 PRO B N 1
ATOM 2335 C CA . PRO B 1 145 ? 1.77 26.453 -23.688 1 38.09 145 PRO B CA 1
ATOM 2336 C C . PRO B 1 145 ? 1.326 27.484 -24.719 1 38.09 145 PRO B C 1
ATOM 2338 O O . PRO B 1 145 ? 0.924 27.125 -25.828 1 38.09 145 PRO B O 1
ATOM 2341 N N . GLY B 1 146 ? 0.515 28.5 -24.391 1 34.5 146 GLY B N 1
ATOM 2342 C CA . GLY B 1 146 ? 0.2 29.656 -25.219 1 34.5 146 GLY B CA 1
ATOM 2343 C C . GLY B 1 146 ? 1.276 29.984 -26.234 1 34.5 146 GLY B C 1
ATOM 2344 O O . GLY B 1 146 ? 2.465 29.984 -25.906 1 34.5 146 GLY B O 1
ATOM 2345 N N . LEU B 1 147 ? 1.102 29.531 -27.5 1 34.03 147 LEU B N 1
ATOM 2346 C CA . LEU B 1 147 ? 1.789 30.109 -28.656 1 34.03 147 LEU B CA 1
ATOM 2347 C C . LEU B 1 147 ? 1.924 31.625 -28.5 1 34.03 147 LEU B C 1
ATOM 2349 O O . LEU B 1 147 ? 0.948 32.312 -28.203 1 34.03 147 LEU B O 1
ATOM 2353 N N . PRO B 1 148 ? 3.15 32.125 -28.203 1 35.91 148 PRO B N 1
ATOM 2354 C CA . PRO B 1 148 ? 3.4 33.562 -28.297 1 35.91 148 PRO B CA 1
ATOM 2355 C C . PRO B 1 148 ? 2.693 34.219 -29.484 1 35.91 148 PRO B C 1
ATOM 2357 O O . PRO B 1 148 ? 2.736 33.688 -30.594 1 35.91 148 PRO B O 1
ATOM 2360 N N . LEU B 1 149 ? 1.449 34.5 -29.281 1 32.34 149 LEU B N 1
ATOM 2361 C CA . LEU B 1 149 ? 0.856 35.312 -30.344 1 32.34 149 LEU B CA 1
ATOM 2362 C C . LEU B 1 149 ? 1.874 36.312 -30.891 1 32.34 149 LEU B C 1
ATOM 2364 O O . LEU B 1 149 ? 2.436 37.125 -30.141 1 32.34 149 LEU B O 1
ATOM 2368 N N . ARG B 1 150 ? 2.68 35.812 -31.875 1 35.5 150 ARG B N 1
ATOM 2369 C CA . ARG B 1 150 ? 3.482 36.75 -32.656 1 35.5 150 ARG B CA 1
ATOM 2370 C C . ARG B 1 150 ? 2.67 37.969 -33.062 1 35.5 150 ARG B C 1
ATOM 2372 O O . ARG B 1 150 ? 1.717 37.875 -33.844 1 35.5 150 ARG B O 1
ATOM 2379 N N . LEU B 1 151 ? 2.289 38.812 -31.984 1 28.97 151 LEU B N 1
ATOM 2380 C CA . LEU B 1 151 ? 1.715 40.094 -32.375 1 28.97 151 LEU B CA 1
ATOM 2381 C C . LEU B 1 151 ? 2.498 40.719 -33.5 1 28.97 151 LEU B C 1
ATOM 2383 O O . LEU B 1 151 ? 3.717 40.875 -33.406 1 28.97 151 LEU B O 1
ATOM 2387 N N . ASN B 1 152 ? 2.07 40.375 -34.719 1 35.41 152 ASN B N 1
ATOM 2388 C CA . ASN B 1 152 ? 2.537 41.062 -35.938 1 35.41 152 ASN B CA 1
ATOM 2389 C C . ASN B 1 152 ? 2.648 42.562 -35.719 1 35.41 152 ASN B C 1
ATOM 2391 O O . ASN B 1 152 ? 1.643 43.25 -35.469 1 35.41 152 ASN B O 1
ATOM 2395 N N . ALA B 1 153 ? 3.818 43.031 -35.094 1 38.06 153 ALA B N 1
ATOM 2396 C CA . ALA B 1 153 ? 4.188 44.469 -35.031 1 38.06 153 ALA B CA 1
ATOM 2397 C C . ALA B 1 153 ? 3.85 45.188 -36.344 1 38.06 153 ALA B C 1
ATOM 2399 O O . ALA B 1 153 ? 4.25 44.719 -37.406 1 38.06 153 ALA B O 1
ATOM 2400 N N . ARG B 1 154 ? 2.756 45.812 -36.281 1 31.86 154 ARG B N 1
ATOM 2401 C CA . ARG B 1 154 ? 2.299 46.719 -37.375 1 31.86 154 ARG B CA 1
ATOM 2402 C C . ARG B 1 154 ? 3.465 47.469 -37.969 1 31.86 154 ARG B C 1
ATOM 2404 O O . ARG B 1 154 ? 4.305 48 -37.25 1 31.86 154 ARG B O 1
ATOM 2411 N N . PRO B 1 155 ? 3.762 47.219 -39.188 1 38.31 155 PRO B N 1
ATOM 2412 C CA . PRO B 1 155 ? 4.77 47.969 -39.969 1 38.31 155 PRO B CA 1
ATOM 2413 C C . PRO B 1 155 ? 4.75 49.469 -39.688 1 38.31 155 PRO B C 1
ATOM 2415 O O . PRO B 1 155 ? 3.68 50.062 -39.656 1 38.31 155 PRO B O 1
ATOM 2418 N N . GLY B 1 156 ? 5.359 49.844 -38.406 1 26.62 156 GLY B N 1
ATOM 2419 C CA . GLY B 1 156 ? 5.434 51.281 -38.312 1 26.62 156 GLY B CA 1
ATOM 2420 C C . GLY B 1 156 ? 5.707 51.969 -39.625 1 26.62 156 GLY B C 1
ATOM 2421 O O . GLY B 1 156 ? 6.219 51.344 -40.562 1 26.62 156 GLY B O 1
ATOM 2422 N N . PRO B 1 157 ? 5.145 53.25 -39.875 1 33.28 157 PRO B N 1
ATOM 2423 C CA . PRO B 1 157 ? 5.523 53.938 -41.125 1 33.28 157 PRO B CA 1
ATOM 2424 C C . PRO B 1 157 ? 7.031 53.938 -41.344 1 33.28 157 PRO B C 1
ATOM 2426 O O . PRO B 1 157 ? 7.812 53.781 -40.406 1 33.28 157 PRO B O 1
#

InterPro domains:
  IPR045534 Protein of unknown function DUF6428 [PF20001] (4-137)

pLDDT: mean 88.26, std 19.45, range [26.33, 98.88]

Solvent-accessible surface area (backbone atoms only — not comparable to full-atom values): 16874 Å² total; per-residue (Å²): 88,32,37,41,60,50,52,56,58,44,66,74,43,41,80,24,27,47,39,44,31,34,81,94,72,44,59,63,61,46,26,50,41,70,30,32,44,31,30,35,40,42,37,28,34,32,67,72,70,47,75,47,71,53,48,32,36,38,38,29,40,40,75,53,65,84,86,58,69,71,48,55,52,35,30,46,57,54,52,50,54,49,52,60,44,53,75,77,32,88,65,57,50,80,18,39,34,30,41,31,39,55,89,58,28,32,56,19,36,52,72,46,76,44,80,56,90,67,28,38,34,37,34,37,33,77,30,67,67,71,50,62,45,60,55,48,45,62,69,64,55,68,74,54,77,76,69,75,71,75,72,74,74,68,80,67,133,88,33,36,42,60,52,50,56,58,44,67,76,42,41,80,23,27,47,39,45,28,35,80,93,70,44,59,63,61,46,28,49,40,70,30,33,46,32,30,36,41,41,37,28,32,32,69,73,69,46,74,47,70,53,48,33,36,40,36,29,42,41,74,53,67,85,87,56,69,70,47,55,51,34,30,46,57,54,52,50,53,50,52,59,42,52,76,78,33,90,65,55,49,80,18,39,34,31,41,31,39,55,88,58,29,32,54,19,38,53,74,46,75,44,78,57,89,66,28,38,36,37,34,38,33,76,32,69,67,70,51,63,46,60,55,48,45,62,70,64,55,68,74,54,75,77,70,75,72,76,71,77,74,68,79,68,132

Sequence (314 aa):
MNTQGFLQTLAQHPEKALVFQHGEGQRIPPGYHVTEIMDVRYASMDCGGRANAWRETVIQLMDPRGEEEAVFMPVRKFLSIYRRVAASVALEGAAELRFEYGNPALRYRVGGLEVQGEALVVHLLPPQVACKATDRAKEAGCCDPGLPLRLNARPGPMNTQGFLQTLAQHPEKALVFQHGEGQRIPPGYHVTEIMDVRYASMDCGGRANAWRETVIQLMDPRGEEEAVFMPVRKFLSIYRRVAASVALEGAAELRFEYGNPALRYRVGGLEVQGEALVVHLLPPQVACKATDRAKEAGCCDPGLPLRLNARPGP

Organism: NCBI:txid751945

Nearest PDB structures (foldseek):
  9jxc-assembly2_D  TM=3.118E-01  e=8.327E-01  Acinetobacter baumannii
  4xzk-assembly1_A  TM=2.279E-01  e=1.907E-01  Vibrio splendidus
  3n77-assembly1_A  TM=4.812E-01  e=6.184E+00  Salmonella enterica subsp. enterica serovar Typhimurium
  9k1j-assembly1_B  TM=3.237E-01  e=2.873E+00  Acinetobacter baumannii
  9jxc-assembly2_D  TM=3.121E-01  e=6.672E-01  Acinetobacter baumannii

Secondary structure (DSSP, 8-state):
-BHHHHHHHHHT-TTSEEEEEETTTEEPPTT-EEEEEEEEEEEEEETTS-EEEEEEEEEEEEPPPTT----PPBHHHHHHHHHHHHTTS---TTSEEEEEETTTTEEEEEEEEEEETTEEEEEEE------HHHHHHHHHT----------------/-BHHHHHHHHHT-TTSEEEEEETTTEEPPTT-EEEEEEEEEEEEEETTS-EEEEEEEEEEEEPPPTT----PPBHHHHHHHHHHHHTTS---TTSEEEEEETTTTEEEEEEEEEEETTEEEEEEE------HHHHHHHHT-----------------

Radius of gyration: 24.76 Å; Cα contacts (8 Å, |Δi|>4): 670; chains: 2; bounding box: 34×107×81 Å